Protein AF-A0A1E7EIQ9-F1 (afdb_monomer_lite)

Sequence (344 aa):
MKKLRNATKQIEPFWITLNINNNCNNGTGTFGTSRRGVLWLYPYSSSSSFRRRPSITKDDGDKENDKDKDNIVEGEPIIELQSLLEKEFPICSESLKSNGRQFIPHMTISSNFNSIQEAKEAQRQMITNTNTNTTPPTTSPPLSSISFWCQEIYLLERIGDNGQFMKRITIPLGRRRNKKDDDDQKKSGSDITADVNVHVNDDDIDDDHLDDSSSRIMQYQYHDPLLKFIDMPLIEEDWIYKERMGLKMKRKINNNNNKICRGYNDNDNKGSESKLESESVVTKIIRRRRKKLSRSNTRSKRIRRSERNRKMKSKMSIPPVATKEEIEQKRFERKARRRIKTSM

Foldseek 3Di:
DVLLCQLQQAFAWWKWKAFLQPPPPQRKDWDDAAFWIWIWGATQIDHPCVPVPPPPPPCPDDDDDDPPPDPPVPDRRVLSSVVSSCVSVVVVVCVQVVVVHDDGDIGIPDTPDRGNVRSVVVSVVSNVVLPCPPDPDPPDRPPRMDMDIGFWDFDWDADDPFWDTFGQKIFGGHHDPPPVVVPVVPPPDDPDDDDDDDDDDDDDDPPVPVPPVVPPPRDMDGDVVTHDDPPDDGGDPPVNVVVVVVVVVVVVVVVVVVVVVVPPPPPPDDDDDDDDDDDDPVVVVVVVVVVVVVVVVVVVVVVVVVVVVVVVVVPPPPPPDDDPVRVVVVVVVVVVVVVVVVVD

Structure (mmCIF, N/CA/C/O backbone):
data_AF-A0A1E7EIQ9-F1
#
_entry.id   AF-A0A1E7EIQ9-F1
#
loop_
_atom_site.group_PDB
_atom_site.id
_atom_site.type_symbol
_atom_site.label_atom_id
_atom_site.label_alt_id
_atom_site.label_comp_id
_atom_site.label_asym_id
_atom_site.label_entity_id
_atom_site.label_seq_id
_atom_site.pdbx_PDB_ins_code
_atom_site.Cartn_x
_atom_site.Cartn_y
_atom_site.Cartn_z
_atom_site.occupancy
_atom_site.B_iso_or_equiv
_atom_site.auth_seq_id
_atom_site.auth_comp_id
_atom_site.auth_asym_id
_atom_site.auth_atom_id
_atom_site.pdbx_PDB_model_num
ATOM 1 N N . MET A 1 1 ? -4.661 -9.577 18.352 1.00 86.38 1 MET A N 1
ATOM 2 C CA . MET A 1 1 ? -5.863 -8.716 18.245 1.00 86.38 1 MET A CA 1
ATOM 3 C C . MET A 1 1 ? -5.792 -7.412 19.027 1.00 86.38 1 MET A C 1
ATOM 5 O O . MET A 1 1 ? -5.912 -6.373 18.395 1.00 86.38 1 MET A O 1
ATOM 9 N N . LYS A 1 2 ? -5.545 -7.420 20.348 1.00 91.69 2 LYS A N 1
ATOM 10 C CA . LYS A 1 2 ? -5.485 -6.189 21.172 1.00 91.69 2 LYS A CA 1
ATOM 11 C C . LYS A 1 2 ? -4.596 -5.077 20.582 1.00 91.69 2 LYS A C 1
ATOM 13 O O . LYS A 1 2 ? -5.007 -3.926 20.553 1.00 91.69 2 LYS A O 1
ATOM 18 N N . LYS A 1 3 ? -3.431 -5.451 20.043 1.00 94.44 3 LYS A N 1
ATOM 19 C CA . LYS A 1 3 ? -2.480 -4.551 19.369 1.00 94.44 3 LYS A CA 1
ATOM 20 C C . LYS A 1 3 ? -3.060 -3.835 18.142 1.00 94.44 3 LYS A C 1
ATOM 22 O O . LYS A 1 3 ? -3.066 -2.614 18.091 1.00 94.44 3 LYS A O 1
ATOM 27 N N . LEU A 1 4 ? -3.621 -4.590 17.190 1.00 93.62 4 LEU A N 1
ATOM 28 C CA . LEU A 1 4 ? -4.277 -4.020 16.003 1.00 93.62 4 LEU A CA 1
ATOM 29 C C . LEU A 1 4 ? -5.413 -3.080 16.408 1.00 93.62 4 LEU A C 1
ATOM 31 O O . LEU A 1 4 ? -5.491 -1.966 15.912 1.00 93.62 4 LEU A O 1
ATOM 35 N N . ARG A 1 5 ? -6.225 -3.495 17.387 1.00 91.31 5 ARG A N 1
ATOM 36 C CA . ARG A 1 5 ? -7.295 -2.661 17.939 1.00 91.31 5 ARG A CA 1
ATOM 37 C C . ARG A 1 5 ? -6.790 -1.354 18.530 1.00 91.31 5 ARG A C 1
ATOM 39 O O . ARG A 1 5 ? -7.431 -0.328 18.352 1.00 91.31 5 ARG A O 1
ATOM 46 N N . ASN A 1 6 ? -5.670 -1.380 19.245 1.00 92.62 6 ASN A N 1
ATOM 47 C CA . ASN A 1 6 ? -5.091 -0.168 19.808 1.00 92.62 6 ASN A CA 1
ATOM 48 C C . ASN A 1 6 ? -4.662 0.823 18.729 1.00 92.62 6 ASN A C 1
ATOM 50 O O . ASN A 1 6 ? -4.902 2.010 18.914 1.00 92.62 6 ASN A O 1
ATOM 54 N N . ALA A 1 7 ? -4.083 0.355 17.623 1.00 94.12 7 ALA A N 1
ATOM 55 C CA . ALA A 1 7 ? -3.722 1.222 16.507 1.00 94.12 7 ALA A CA 1
ATOM 56 C C . ALA A 1 7 ? -4.967 1.750 15.773 1.00 94.12 7 ALA A C 1
ATOM 58 O O . ALA A 1 7 ? -5.135 2.958 15.642 1.00 94.12 7 ALA A O 1
ATOM 59 N N . THR A 1 8 ? -5.887 0.875 15.353 1.00 94.44 8 THR A N 1
ATOM 60 C CA . THR A 1 8 ? -7.002 1.285 14.479 1.00 94.44 8 THR A CA 1
ATOM 61 C C . THR A 1 8 ? -8.085 2.095 15.180 1.00 94.44 8 THR A C 1
ATOM 63 O O . THR A 1 8 ? -8.732 2.914 14.536 1.00 94.44 8 THR A O 1
ATOM 66 N N . LYS A 1 9 ? -8.251 1.947 16.503 1.00 92.81 9 LYS A N 1
ATOM 67 C CA . LYS A 1 9 ? -9.213 2.751 17.280 1.00 92.81 9 LYS A CA 1
ATOM 68 C C . LYS A 1 9 ? -8.824 4.229 17.421 1.00 92.81 9 LYS A C 1
ATOM 70 O O . LYS A 1 9 ? -9.544 4.978 18.070 1.00 92.81 9 LYS A O 1
ATOM 75 N N . GLN A 1 10 ? -7.629 4.615 16.978 1.00 91.75 10 GLN A N 1
ATOM 76 C CA . GLN A 1 10 ? -7.129 5.989 17.082 1.00 91.75 10 GLN A CA 1
ATOM 77 C C . GLN A 1 10 ? -7.296 6.762 15.773 1.00 91.75 10 GLN A C 1
ATOM 79 O O . GLN A 1 10 ? -7.283 7.986 15.809 1.00 91.75 10 GLN A O 1
ATOM 84 N N . ILE A 1 11 ? -7.502 6.057 14.659 1.00 93.38 11 ILE A N 1
ATOM 85 C CA . ILE A 1 11 ? -7.603 6.629 13.318 1.00 93.38 11 ILE A CA 1
ATOM 86 C C . ILE A 1 11 ? -9.062 6.609 12.888 1.00 93.38 11 ILE A C 1
ATOM 88 O O . ILE A 1 11 ? -9.687 5.551 12.876 1.00 93.38 11 ILE A O 1
ATOM 92 N N . GLU A 1 12 ? -9.613 7.771 12.548 1.00 92.00 12 GLU A N 1
ATOM 93 C CA . GLU A 1 12 ? -10.924 7.858 11.901 1.00 92.00 12 GLU A CA 1
ATOM 94 C C . GLU A 1 12 ? -10.849 7.325 10.464 1.00 92.00 12 GLU A C 1
ATOM 96 O O . GLU A 1 12 ? -9.792 7.424 9.841 1.00 92.00 12 GLU A O 1
ATOM 101 N N . PRO A 1 13 ? -11.940 6.767 9.907 1.00 93.75 13 PRO A N 1
ATOM 102 C CA . PRO A 1 13 ? -12.041 6.570 8.469 1.00 93.75 13 PRO A CA 1
ATOM 103 C C . PRO A 1 13 ? -11.639 7.834 7.696 1.00 93.75 13 PRO A C 1
ATOM 105 O O . PRO A 1 13 ? -11.904 8.957 8.138 1.00 93.75 13 PRO A O 1
ATOM 108 N N . PHE A 1 14 ? -10.994 7.660 6.546 1.00 94.75 14 PHE A N 1
ATOM 109 C CA . PHE A 1 14 ? -10.410 8.766 5.785 1.00 94.75 14 PHE A CA 1
ATOM 110 C C . PHE A 1 14 ? -10.567 8.573 4.276 1.00 94.75 14 PHE A C 1
ATOM 112 O O . PHE A 1 14 ? -10.746 7.457 3.786 1.00 94.75 14 PHE A O 1
ATOM 119 N N . TRP A 1 15 ? -10.514 9.668 3.521 1.00 94.50 15 TRP A N 1
ATOM 120 C CA . TRP A 1 15 ? -10.534 9.617 2.061 1.00 94.50 15 TRP A CA 1
ATOM 121 C C . TRP A 1 15 ? -9.143 9.302 1.541 1.00 94.50 15 TRP A C 1
ATOM 123 O O . TRP A 1 15 ? -8.163 9.838 2.047 1.00 94.50 15 TRP A O 1
ATOM 133 N N . ILE A 1 16 ? -9.065 8.462 0.515 1.00 95.25 16 ILE A N 1
ATOM 134 C CA . ILE A 1 16 ? -7.860 8.253 -0.281 1.00 95.25 16 ILE A CA 1
ATOM 135 C C . ILE A 1 16 ? -8.123 8.830 -1.663 1.00 95.25 16 ILE A C 1
ATOM 137 O O . ILE A 1 16 ? -9.107 8.464 -2.298 1.00 95.25 16 ILE A O 1
ATOM 141 N N . THR A 1 17 ? -7.230 9.698 -2.127 1.00 93.56 17 THR A N 1
ATOM 142 C CA . THR A 1 17 ? -7.242 10.265 -3.475 1.00 93.56 17 THR A CA 1
ATOM 143 C C . THR A 1 17 ? -5.972 9.870 -4.213 1.00 93.56 17 THR A C 1
ATOM 145 O O . THR A 1 17 ? -4.856 10.026 -3.720 1.00 93.56 17 THR A O 1
ATOM 148 N N . LEU A 1 18 ? -6.150 9.369 -5.425 1.00 93.00 18 LEU A N 1
ATOM 149 C CA . LEU A 1 18 ? -5.103 8.933 -6.328 1.00 93.00 18 LEU A CA 1
ATOM 150 C C . LEU A 1 18 ? -5.072 9.894 -7.501 1.00 93.00 18 LEU A C 1
ATOM 152 O O . LEU A 1 18 ? -5.979 9.890 -8.329 1.00 93.00 18 LEU A O 1
ATOM 156 N N . ASN A 1 19 ? -4.039 10.725 -7.562 1.00 90.19 19 ASN A N 1
ATOM 157 C CA . ASN A 1 19 ? -3.896 11.708 -8.627 1.00 90.19 19 ASN A CA 1
ATOM 158 C C . ASN A 1 19 ? -3.031 11.126 -9.744 1.00 90.19 19 ASN A C 1
ATOM 160 O O . ASN A 1 19 ? -1.819 10.981 -9.579 1.00 90.19 19 ASN A O 1
ATOM 164 N N . ILE A 1 20 ? -3.654 10.813 -10.880 1.00 86.69 20 ILE A N 1
ATOM 165 C CA . ILE A 1 20 ? -2.968 10.237 -12.044 1.00 86.69 20 ILE A CA 1
ATOM 166 C C . ILE A 1 20 ? -2.222 11.342 -12.811 1.00 86.69 20 ILE A C 1
ATOM 168 O O . ILE A 1 20 ? -1.106 11.128 -13.281 1.00 86.69 20 ILE A O 1
ATOM 172 N N . ASN A 1 21 ? -2.788 12.555 -12.838 1.00 77.94 21 ASN A N 1
ATOM 173 C CA . ASN A 1 21 ? -2.326 13.653 -13.701 1.00 77.94 21 ASN A CA 1
ATOM 174 C C . ASN A 1 21 ? -1.422 14.670 -13.004 1.00 77.94 21 ASN A C 1
ATOM 176 O O . ASN A 1 21 ? -1.090 15.701 -13.590 1.00 77.94 21 ASN A O 1
ATOM 180 N N . ASN A 1 22 ? -1.051 14.443 -11.743 1.00 70.06 22 ASN A N 1
ATOM 181 C CA . ASN A 1 22 ? -0.269 15.442 -11.029 1.00 70.06 22 ASN A CA 1
ATOM 182 C C . ASN A 1 22 ? 1.168 15.462 -11.570 1.00 70.06 22 ASN A C 1
ATOM 184 O O . ASN A 1 22 ? 1.986 14.613 -11.224 1.00 70.06 22 ASN A O 1
ATOM 188 N N . ASN A 1 23 ? 1.464 16.471 -12.399 1.00 59.38 23 ASN A N 1
ATOM 189 C CA . ASN A 1 23 ? 2.818 16.865 -12.812 1.00 59.38 23 ASN A CA 1
ATOM 190 C C . ASN A 1 23 ? 3.683 17.310 -11.616 1.00 59.38 23 ASN A C 1
ATOM 192 O O . ASN A 1 23 ? 4.901 17.436 -11.726 1.00 59.38 23 ASN A O 1
ATOM 196 N N . CYS A 1 24 ? 3.056 17.552 -10.466 1.00 48.03 24 CYS A N 1
ATOM 197 C CA . CYS A 1 24 ? 3.713 17.771 -9.190 1.00 48.03 24 CYS A CA 1
ATOM 198 C C . CYS A 1 24 ? 4.311 16.441 -8.705 1.00 48.03 24 CYS A C 1
ATOM 200 O O . CYS A 1 24 ? 3.613 15.429 -8.721 1.00 48.03 24 CYS A O 1
ATOM 202 N N . ASN A 1 25 ? 5.559 16.461 -8.225 1.00 57.59 25 ASN A N 1
ATOM 203 C CA . ASN A 1 25 ? 6.437 15.335 -7.830 1.00 57.59 25 ASN A CA 1
ATOM 204 C C . ASN A 1 25 ? 5.862 14.217 -6.926 1.00 57.59 25 ASN A C 1
ATOM 206 O O . ASN A 1 25 ? 6.602 13.316 -6.533 1.00 57.59 25 ASN A O 1
ATOM 210 N N . ASN A 1 26 ? 4.582 14.255 -6.575 1.00 68.81 26 ASN A N 1
ATOM 211 C CA . ASN A 1 26 ? 3.994 13.450 -5.524 1.00 68.81 26 ASN A CA 1
ATOM 212 C C . ASN A 1 26 ? 2.826 12.563 -6.001 1.00 68.81 26 ASN A C 1
ATOM 214 O O . ASN A 1 26 ? 2.329 11.816 -5.181 1.00 68.81 26 ASN A O 1
ATOM 218 N N . GLY A 1 27 ? 2.365 12.606 -7.263 1.00 82.06 27 GLY A N 1
ATOM 219 C CA . GLY A 1 27 ? 1.195 11.810 -7.700 1.00 82.06 27 GLY A CA 1
ATOM 220 C C . GLY A 1 27 ? 1.518 10.394 -8.192 1.00 82.06 27 GLY A C 1
ATOM 221 O O . GLY A 1 27 ? 0.871 9.416 -7.813 1.00 82.06 27 GLY A O 1
ATOM 222 N N . THR A 1 28 ? 2.555 10.275 -9.019 1.00 91.62 28 THR A N 1
ATOM 223 C CA . THR A 1 28 ? 2.984 9.020 -9.650 1.00 91.62 28 THR A CA 1
ATOM 224 C C . THR A 1 28 ? 4.481 8.842 -9.434 1.00 91.62 28 THR A C 1
ATOM 226 O O . THR A 1 28 ? 5.238 9.815 -9.402 1.00 91.62 28 THR A O 1
ATOM 229 N N . GLY A 1 29 ? 4.945 7.604 -9.309 1.00 93.19 29 GLY A N 1
ATOM 230 C CA . GLY A 1 29 ? 6.360 7.342 -9.101 1.00 93.19 29 GLY A CA 1
ATOM 231 C C . GLY A 1 29 ? 6.815 6.017 -9.675 1.00 93.19 29 GLY A C 1
ATOM 232 O O . GLY A 1 29 ? 6.023 5.143 -10.032 1.00 93.19 29 GLY A O 1
ATOM 233 N N . THR A 1 30 ? 8.136 5.864 -9.751 1.00 95.06 30 THR A N 1
ATOM 234 C CA . THR A 1 30 ? 8.765 4.609 -10.155 1.00 95.06 30 THR A CA 1
ATOM 235 C C . THR A 1 30 ? 9.886 4.221 -9.202 1.00 95.06 30 THR A C 1
ATOM 237 O O . THR A 1 30 ? 10.590 5.070 -8.658 1.00 95.06 30 THR A O 1
ATOM 240 N N . PHE A 1 31 ? 10.071 2.922 -8.981 1.00 94.56 31 PHE A N 1
ATOM 241 C CA . PHE A 1 31 ? 11.267 2.391 -8.323 1.00 94.56 31 PHE A CA 1
ATOM 242 C C . PHE A 1 31 ? 11.682 1.070 -8.960 1.00 94.56 31 PHE A C 1
ATOM 244 O O . PHE A 1 31 ? 10.892 0.400 -9.620 1.00 94.56 31 PHE A O 1
ATOM 251 N N . GLY A 1 32 ? 12.946 0.687 -8.794 1.00 93.62 32 GLY A N 1
ATOM 252 C CA . GLY A 1 32 ? 13.448 -0.541 -9.392 1.00 93.62 32 GLY A CA 1
ATOM 253 C C . GLY A 1 32 ? 14.945 -0.529 -9.653 1.00 93.62 32 GLY A C 1
ATOM 254 O O . GLY A 1 32 ? 15.713 0.196 -9.026 1.00 93.62 32 GLY A O 1
ATOM 255 N N . THR A 1 33 ? 15.361 -1.378 -10.581 1.00 94.00 33 THR A N 1
ATOM 256 C CA . THR A 1 33 ? 16.744 -1.563 -11.021 1.00 94.00 33 THR A CA 1
ATOM 257 C C . THR A 1 33 ? 16.805 -1.571 -12.550 1.00 94.00 33 THR A C 1
ATOM 259 O O . THR A 1 33 ? 15.788 -1.484 -13.233 1.00 94.00 33 THR A O 1
ATOM 262 N N . SER A 1 34 ? 17.990 -1.761 -13.126 1.00 95.06 34 SER A N 1
ATOM 263 C CA . SER A 1 34 ? 18.125 -1.979 -14.573 1.00 95.06 34 SER A CA 1
ATOM 264 C C . SER A 1 34 ? 17.428 -3.245 -15.088 1.00 95.06 34 SER A C 1
ATOM 266 O O . SER A 1 34 ? 17.316 -3.408 -16.295 1.00 95.06 34 SER A O 1
ATOM 268 N N . ARG A 1 35 ? 16.978 -4.140 -14.196 1.00 92.31 35 ARG A N 1
ATOM 269 C CA . ARG A 1 35 ? 16.325 -5.416 -14.536 1.00 92.31 35 ARG A CA 1
ATOM 270 C C . ARG A 1 35 ? 14.880 -5.529 -14.051 1.00 92.31 35 ARG A C 1
ATOM 272 O O . ARG A 1 35 ? 14.319 -6.617 -14.103 1.00 92.31 35 ARG A O 1
ATOM 279 N N . ARG A 1 36 ? 14.340 -4.462 -13.462 1.00 90.38 36 ARG A N 1
ATOM 280 C CA . ARG A 1 36 ? 12.963 -4.421 -12.963 1.00 90.38 36 ARG A CA 1
ATOM 281 C C . ARG A 1 36 ? 12.527 -2.980 -12.793 1.00 90.38 36 ARG A C 1
ATOM 283 O O . ARG A 1 36 ? 13.253 -2.222 -12.155 1.00 90.38 36 ARG A O 1
ATOM 290 N N . GLY A 1 37 ? 11.350 -2.629 -13.273 1.00 94.81 37 GLY A N 1
ATOM 291 C CA . GLY A 1 37 ? 10.682 -1.380 -12.933 1.00 94.81 37 GLY A CA 1
ATOM 292 C C . GLY A 1 37 ? 9.354 -1.647 -12.236 1.00 94.81 37 GLY A C 1
ATOM 293 O O . GLY A 1 37 ? 8.712 -2.667 -12.465 1.00 94.81 37 GLY A O 1
ATOM 294 N N . VAL A 1 38 ? 8.952 -0.731 -11.368 1.00 95.19 38 VAL A N 1
ATOM 295 C CA . VAL A 1 38 ? 7.622 -0.698 -10.761 1.00 95.19 38 VAL A CA 1
ATOM 296 C C . VAL A 1 38 ? 7.066 0.701 -10.957 1.00 95.19 38 VAL A C 1
ATOM 298 O O . VAL A 1 38 ? 7.785 1.669 -10.705 1.00 95.19 38 VAL A O 1
ATOM 301 N N . LEU A 1 39 ? 5.813 0.784 -11.397 1.00 95.19 39 LEU A N 1
ATOM 302 C CA . LEU A 1 39 ? 5.017 2.005 -11.484 1.00 95.19 39 LEU A CA 1
ATOM 303 C C . LEU A 1 39 ? 3.989 2.005 -10.353 1.00 95.19 39 LEU A C 1
ATOM 305 O O . LEU A 1 39 ? 3.305 1.003 -10.125 1.00 95.19 39 LEU A O 1
ATOM 309 N N . TRP A 1 40 ? 3.872 3.124 -9.652 1.00 95.69 40 TRP A N 1
ATOM 310 C CA . TRP A 1 40 ? 2.983 3.261 -8.505 1.00 95.69 40 TRP A CA 1
ATOM 311 C C . TRP A 1 40 ? 2.365 4.665 -8.420 1.00 95.69 40 TRP A C 1
ATOM 313 O O . TRP A 1 40 ? 2.881 5.614 -9.011 1.00 95.69 40 TRP A O 1
ATOM 323 N N . LEU A 1 41 ? 1.259 4.778 -7.682 1.00 94.75 41 LEU A N 1
ATOM 324 C CA . LEU A 1 41 ? 0.559 6.022 -7.342 1.00 94.75 41 LEU A CA 1
ATOM 325 C C . LEU A 1 41 ? 0.706 6.327 -5.859 1.00 94.75 41 LEU A C 1
ATOM 327 O O . LEU A 1 41 ? 0.679 5.407 -5.040 1.00 94.75 41 LEU A O 1
ATOM 331 N N . TYR A 1 42 ? 0.821 7.600 -5.507 1.00 94.88 42 TYR A N 1
ATOM 332 C CA . TYR A 1 42 ? 0.759 8.026 -4.115 1.00 94.88 42 TYR A CA 1
ATOM 333 C C . TYR A 1 42 ? -0.709 8.149 -3.668 1.00 94.88 42 TYR A C 1
ATOM 335 O O . TYR A 1 42 ? -1.472 8.891 -4.293 1.00 94.88 42 TYR A O 1
ATOM 343 N N . PRO A 1 43 ? -1.134 7.432 -2.614 1.00 95.75 43 PRO A N 1
ATOM 344 C CA . PRO A 1 43 ? -2.476 7.544 -2.065 1.00 95.75 43 PRO A CA 1
ATOM 345 C C . PRO A 1 43 ? -2.535 8.700 -1.067 1.00 95.75 43 PRO A C 1
ATOM 347 O O . PRO A 1 43 ? -2.254 8.521 0.115 1.00 95.75 43 PRO A O 1
ATOM 350 N N . TYR A 1 44 ? -2.928 9.883 -1.537 1.00 93.69 44 TYR A N 1
ATOM 351 C CA . TYR A 1 44 ? -3.141 11.029 -0.658 1.00 93.69 44 TYR A CA 1
ATOM 352 C C . TYR A 1 44 ? -4.295 10.733 0.287 1.00 93.69 44 TYR A C 1
ATOM 354 O O . TYR A 1 44 ? -5.429 10.570 -0.164 1.00 93.69 44 TYR A O 1
ATOM 362 N N . SER A 1 45 ? -4.015 10.662 1.585 1.00 94.25 45 SER A N 1
ATOM 363 C CA . SER A 1 45 ? -5.056 10.470 2.589 1.00 94.25 45 SER A CA 1
ATOM 364 C C . SER A 1 45 ? -5.451 11.791 3.234 1.00 94.25 45 SER A C 1
ATOM 366 O O . SER A 1 45 ? -4.570 12.536 3.660 1.00 94.25 45 SER A O 1
ATOM 368 N N . SER A 1 46 ? -6.751 12.045 3.375 1.00 92.88 46 SER A N 1
ATOM 369 C CA . SER A 1 46 ? -7.279 13.209 4.090 1.00 92.88 46 SER A CA 1
ATOM 370 C C . SER A 1 46 ? -8.374 12.821 5.081 1.00 92.88 46 SER A C 1
ATOM 372 O O . SER A 1 46 ? -9.237 11.980 4.804 1.00 92.88 46 SER A O 1
ATOM 374 N N . SER A 1 47 ? -8.338 13.441 6.259 1.00 88.75 47 SER A N 1
ATOM 375 C CA . SER A 1 47 ? -9.347 13.252 7.300 1.00 88.75 47 SER A CA 1
ATOM 376 C C . SER A 1 47 ? -10.712 13.774 6.843 1.00 88.75 47 SER A C 1
ATOM 378 O O . SER A 1 47 ? -10.828 14.832 6.226 1.00 88.75 47 SER A O 1
ATOM 380 N N . SER A 1 48 ? -11.786 13.055 7.179 1.00 70.88 48 SER A N 1
ATOM 381 C CA . SER A 1 48 ? -13.163 13.472 6.856 1.00 70.88 48 SER A CA 1
ATOM 382 C C . SER A 1 48 ? -13.689 14.629 7.702 1.00 70.88 48 SER A C 1
ATOM 384 O O . SER A 1 48 ? -14.812 15.093 7.475 1.00 70.88 48 SER A O 1
ATOM 386 N N . SER A 1 49 ? -12.902 15.128 8.654 1.00 62.50 49 SER A N 1
ATOM 387 C CA . SER A 1 49 ? -13.220 16.335 9.416 1.00 62.50 49 SER A CA 1
ATOM 388 C C . SER A 1 49 ? -13.455 17.560 8.525 1.00 62.50 49 SER A C 1
ATOM 390 O O . SER A 1 49 ? -14.043 18.518 9.007 1.00 62.50 49 SER A O 1
ATOM 392 N N . PHE A 1 50 ? -13.160 17.499 7.220 1.00 50.12 50 PHE A N 1
ATOM 393 C CA . PHE A 1 50 ? -13.549 18.509 6.227 1.00 50.12 50 PHE A CA 1
ATOM 394 C C . PHE A 1 50 ? -15.072 18.739 6.072 1.00 50.12 50 PHE A C 1
ATOM 396 O O . PHE A 1 50 ? -15.486 19.633 5.339 1.00 50.12 50 PHE A O 1
ATOM 403 N N . ARG A 1 51 ? -15.936 17.974 6.762 1.00 48.53 51 ARG A N 1
ATOM 404 C CA . ARG A 1 51 ? -17.365 18.317 6.944 1.00 48.53 51 ARG A CA 1
ATOM 405 C C . ARG A 1 51 ? -17.704 18.950 8.294 1.00 48.53 51 ARG A C 1
ATOM 407 O O . ARG A 1 51 ? -18.880 19.194 8.564 1.00 48.53 51 ARG A O 1
ATOM 414 N N . ARG A 1 52 ? -16.729 19.241 9.157 1.00 44.97 52 ARG A N 1
ATOM 415 C CA . ARG A 1 52 ? -16.972 20.161 10.268 1.00 44.97 52 ARG A CA 1
ATOM 416 C C . ARG A 1 52 ? -17.084 21.542 9.649 1.00 44.97 52 ARG A C 1
ATOM 418 O O . ARG A 1 52 ? -16.093 22.113 9.207 1.00 44.97 52 ARG A O 1
ATOM 425 N N . ARG A 1 53 ? -18.330 22.015 9.549 1.00 42.25 53 ARG A N 1
ATOM 426 C CA . ARG A 1 53 ? -18.682 23.403 9.246 1.00 42.25 53 ARG A CA 1
ATOM 427 C C . ARG A 1 53 ? -17.668 24.268 10.005 1.00 42.25 53 ARG A C 1
ATOM 429 O O . ARG A 1 53 ? -17.590 24.064 11.220 1.00 42.25 53 ARG A O 1
ATOM 436 N N . PRO A 1 54 ? -16.854 25.113 9.337 1.00 46.31 54 PRO A N 1
ATOM 437 C CA . PRO A 1 54 ? -15.946 26.002 10.048 1.00 46.31 54 PRO A CA 1
ATOM 438 C C . PRO A 1 54 ? -16.794 26.672 11.116 1.00 46.31 54 PRO A C 1
ATOM 440 O O . PRO A 1 54 ? -17.851 27.225 10.796 1.00 46.31 54 PRO A O 1
ATOM 443 N N . SER A 1 55 ? -16.437 26.451 12.382 1.00 46.50 55 SER A N 1
ATOM 444 C CA . SER A 1 55 ? -17.152 27.063 13.484 1.00 46.50 55 SER A CA 1
ATOM 445 C C . SER A 1 55 ? -17.078 28.548 13.198 1.00 46.50 55 SER A C 1
ATOM 447 O O . SER A 1 55 ? -15.990 29.118 13.232 1.00 46.50 55 SER A O 1
ATOM 449 N N . ILE A 1 56 ? -18.213 29.134 12.817 1.00 49.31 56 ILE A N 1
ATOM 450 C CA . ILE A 1 56 ? -18.406 30.573 12.835 1.00 49.31 56 ILE A CA 1
ATOM 451 C C . ILE A 1 56 ? -18.216 30.901 14.307 1.00 49.31 56 ILE A C 1
ATOM 453 O O . ILE A 1 56 ? -19.131 30.729 15.112 1.00 49.31 56 ILE A O 1
ATOM 457 N N . THR A 1 57 ? -16.976 31.205 14.680 1.00 47.16 57 THR A N 1
ATOM 458 C CA . THR A 1 57 ? -16.665 31.832 15.947 1.00 47.16 57 THR A CA 1
ATOM 459 C C . THR A 1 57 ? -17.490 33.096 15.904 1.00 47.16 57 THR A C 1
ATOM 461 O O . THR A 1 57 ? -17.254 33.962 15.060 1.00 47.16 57 THR A O 1
ATOM 464 N N . LYS A 1 58 ? -18.557 33.117 16.706 1.00 52.94 58 LYS A N 1
ATOM 465 C CA . LYS A 1 58 ? -19.251 34.358 16.992 1.00 52.94 58 LYS A CA 1
ATOM 466 C C . LYS A 1 58 ? -18.170 35.311 17.465 1.00 52.94 58 LYS A C 1
ATOM 468 O O . LYS A 1 58 ? -17.363 34.966 18.326 1.00 52.94 58 LYS A O 1
ATOM 473 N N . ASP A 1 59 ? -18.102 36.409 16.739 1.00 51.97 59 ASP A N 1
ATOM 474 C CA . ASP A 1 59 ? -17.175 37.512 16.885 1.00 51.97 59 ASP A CA 1
ATOM 475 C C . ASP A 1 59 ? -17.524 38.256 18.181 1.00 51.97 59 ASP A C 1
ATOM 477 O O . ASP A 1 59 ? -18.019 39.378 18.169 1.00 51.97 59 ASP A O 1
ATOM 481 N N . ASP A 1 60 ? -17.376 37.567 19.313 1.00 53.09 60 ASP A N 1
ATOM 482 C CA . ASP A 1 60 ? -17.494 38.159 20.635 1.00 53.09 60 ASP A CA 1
ATOM 483 C C . ASP A 1 60 ? -16.100 38.695 20.949 1.00 53.09 60 ASP A C 1
ATOM 485 O O . ASP A 1 60 ? -15.234 38.001 21.486 1.00 53.09 60 ASP A O 1
ATOM 489 N N . GLY A 1 61 ? -15.862 39.906 20.447 1.00 61.47 61 GLY A N 1
ATOM 490 C CA . GLY A 1 61 ? -14.593 40.600 20.532 1.00 61.47 61 GLY A CA 1
ATOM 491 C C . GLY A 1 61 ? -14.107 40.690 21.969 1.00 61.47 61 GLY A C 1
ATOM 492 O O . GLY A 1 61 ? -14.631 41.469 22.751 1.00 61.47 61 GLY A O 1
ATOM 493 N N . ASP A 1 62 ? -13.089 39.900 22.294 1.00 58.59 62 ASP A N 1
ATOM 494 C CA . ASP A 1 62 ? -12.119 40.230 23.325 1.00 58.59 62 ASP A CA 1
ATOM 495 C C . ASP A 1 62 ? -10.917 39.276 23.276 1.00 58.59 62 ASP A C 1
ATOM 497 O O . ASP A 1 62 ? -11.058 38.053 23.297 1.00 58.59 62 ASP A O 1
ATOM 501 N N . LYS A 1 63 ? -9.729 39.891 23.327 1.00 52.34 63 LYS A N 1
ATOM 502 C CA . LYS A 1 63 ? -8.384 39.337 23.593 1.00 52.34 63 LYS A CA 1
ATOM 503 C C . LYS A 1 63 ? -7.515 38.971 22.388 1.00 52.34 63 LYS A C 1
ATOM 505 O O . LYS A 1 63 ? -7.372 37.829 21.961 1.00 52.34 63 LYS A O 1
ATOM 510 N N . GLU A 1 64 ? -6.790 40.003 21.967 1.00 62.12 64 GLU A N 1
ATOM 511 C CA . GLU A 1 64 ? -5.430 39.921 21.444 1.00 62.12 64 GLU A CA 1
ATOM 512 C C . GLU A 1 64 ? -4.534 39.023 22.332 1.00 62.12 64 GLU A C 1
ATOM 514 O O . GLU A 1 64 ? -4.592 39.113 23.558 1.00 62.12 64 GLU A O 1
ATOM 519 N N . ASN A 1 65 ? -3.659 38.231 21.690 1.00 56.72 65 ASN A N 1
ATOM 520 C CA . ASN A 1 65 ? -2.531 37.441 22.240 1.00 56.72 65 ASN A CA 1
ATOM 521 C C . ASN A 1 65 ? -2.672 35.910 22.328 1.00 56.72 65 ASN A C 1
ATOM 523 O O . ASN A 1 65 ? -2.328 35.322 23.347 1.00 56.72 65 ASN A O 1
ATOM 527 N N . ASP A 1 66 ? -3.022 35.241 21.226 1.00 55.91 66 ASP A N 1
ATOM 528 C CA . ASP A 1 66 ? -2.759 33.796 21.074 1.00 55.91 66 ASP A CA 1
ATOM 529 C C . ASP A 1 66 ? -2.216 33.492 19.655 1.00 55.91 66 ASP A C 1
ATOM 531 O O . ASP A 1 66 ? -2.840 32.822 18.839 1.00 55.91 66 ASP A O 1
ATOM 535 N N . LYS A 1 67 ? -1.046 34.063 19.313 1.00 58.78 67 LYS A N 1
ATOM 536 C CA . LYS A 1 67 ? -0.379 33.883 17.999 1.00 58.78 67 LYS A CA 1
ATOM 537 C C . LYS A 1 67 ? 0.439 32.588 17.869 1.00 58.78 67 LYS A C 1
ATOM 539 O O . LYS A 1 67 ? 0.946 32.318 16.785 1.00 58.78 67 LYS A O 1
ATOM 544 N N . ASP A 1 68 ? 0.524 31.783 18.928 1.00 59.69 68 ASP A N 1
ATOM 545 C CA . ASP A 1 68 ? 1.359 30.572 18.964 1.00 59.69 68 ASP A CA 1
ATOM 546 C C . ASP A 1 68 ? 0.565 29.257 18.934 1.00 59.69 68 ASP A C 1
ATOM 548 O O . ASP A 1 68 ? 1.163 28.180 18.944 1.00 59.69 68 ASP A O 1
ATOM 552 N N . LYS A 1 69 ? -0.771 29.304 18.835 1.00 54.59 69 LYS A N 1
ATOM 553 C CA . LYS A 1 69 ? -1.573 28.093 18.631 1.00 54.59 69 LYS A CA 1
ATOM 554 C C . LYS A 1 69 ? -1.534 27.661 17.169 1.00 54.59 69 LYS A C 1
ATOM 556 O O . LYS A 1 69 ? -2.383 27.999 16.353 1.00 54.59 69 LYS A O 1
ATOM 561 N N . ASP A 1 70 ? -0.532 26.832 16.907 1.00 50.81 70 ASP A N 1
ATOM 562 C CA . ASP A 1 70 ? -0.739 25.566 16.221 1.00 50.81 70 ASP A CA 1
ATOM 563 C C . ASP A 1 70 ? -1.072 25.647 14.725 1.00 50.81 70 ASP A C 1
ATOM 565 O O . ASP A 1 70 ? -2.139 25.248 14.263 1.00 50.81 70 ASP A O 1
ATOM 569 N N . ASN A 1 71 ? -0.035 25.931 13.928 1.00 49.38 71 ASN A N 1
ATOM 570 C CA . ASN A 1 71 ? 0.168 25.224 12.656 1.00 49.38 71 ASN A CA 1
ATOM 571 C C . ASN A 1 71 ? 0.419 23.724 12.937 1.00 49.38 71 ASN A C 1
ATOM 573 O O . ASN A 1 71 ? 1.477 23.180 12.604 1.00 49.38 71 ASN A O 1
ATOM 577 N N . ILE A 1 72 ? -0.528 23.034 13.583 1.00 57.72 72 ILE A N 1
ATOM 578 C CA . ILE A 1 72 ? -0.570 21.576 13.565 1.00 57.72 72 ILE A CA 1
ATOM 579 C C . ILE A 1 72 ? -0.871 21.235 12.113 1.00 57.72 72 ILE A C 1
ATOM 581 O O . ILE A 1 72 ? -2.013 21.271 11.665 1.00 57.72 72 ILE A O 1
ATOM 585 N N . VAL A 1 73 ? 0.192 20.979 11.352 1.00 57.03 73 VAL A N 1
ATOM 586 C CA . VAL A 1 73 ? 0.093 20.359 10.039 1.00 57.03 73 VAL A CA 1
ATOM 587 C C . VAL A 1 73 ? -0.625 19.040 10.286 1.00 57.03 73 VAL A C 1
ATOM 589 O O . VAL A 1 73 ? -0.022 18.106 10.818 1.00 57.03 73 VAL A O 1
ATOM 592 N N . GLU A 1 74 ? -1.928 18.999 9.996 1.00 73.25 74 GLU A N 1
ATOM 593 C CA . GLU A 1 74 ? -2.714 17.775 10.078 1.00 73.25 74 GLU A CA 1
ATOM 594 C C . GLU A 1 74 ? -1.987 16.721 9.239 1.00 73.25 74 GLU A C 1
ATOM 596 O O . GLU A 1 74 ? -1.843 16.848 8.021 1.00 73.25 74 GLU A O 1
ATOM 601 N N . GLY A 1 75 ? -1.427 15.721 9.920 1.00 87.50 75 GLY A N 1
ATOM 602 C CA . GLY A 1 75 ? -0.693 14.652 9.267 1.00 87.50 75 GLY A CA 1
ATOM 603 C C . GLY A 1 75 ? -1.625 13.825 8.388 1.00 87.50 75 GLY A C 1
ATOM 604 O O . GLY A 1 75 ? -2.807 13.664 8.684 1.00 87.50 75 GLY A O 1
ATOM 605 N N . GLU A 1 76 ? -1.087 13.259 7.312 1.00 92.81 76 GLU A N 1
ATOM 606 C CA . GLU A 1 76 ? -1.825 12.315 6.474 1.00 92.81 76 GLU A CA 1
ATOM 607 C C . GLU A 1 76 ? -2.257 11.084 7.306 1.00 92.81 76 GLU A C 1
ATOM 609 O O . GLU A 1 76 ? -1.383 10.386 7.839 1.00 92.81 76 GLU A O 1
ATOM 614 N N . PRO A 1 77 ? -3.565 10.753 7.396 1.00 95.19 77 PRO A N 1
ATOM 615 C CA . PRO A 1 77 ? -4.054 9.636 8.211 1.00 95.19 77 PRO A CA 1
ATOM 616 C C . PRO A 1 77 ? -3.383 8.291 7.926 1.00 95.19 77 PRO A C 1
ATOM 618 O O . PRO A 1 77 ? -3.197 7.482 8.834 1.00 95.19 77 PRO A O 1
ATOM 621 N N . ILE A 1 78 ? -2.973 8.038 6.678 1.00 95.69 78 ILE A N 1
ATOM 622 C CA . ILE A 1 78 ? -2.266 6.804 6.317 1.00 95.69 78 ILE A CA 1
ATOM 623 C C . ILE A 1 78 ? -0.866 6.727 6.945 1.00 95.69 78 ILE A C 1
ATOM 625 O O . ILE A 1 78 ? -0.413 5.646 7.327 1.00 95.69 78 ILE A O 1
ATOM 629 N N . ILE A 1 79 ? -0.188 7.869 7.087 1.00 94.94 79 ILE A N 1
ATOM 630 C CA . ILE A 1 79 ? 1.124 7.979 7.733 1.00 94.94 79 ILE A CA 1
ATOM 631 C C . ILE A 1 79 ? 0.969 7.818 9.246 1.00 94.94 79 ILE A C 1
ATOM 633 O O . ILE A 1 79 ? 1.751 7.102 9.878 1.00 94.94 79 ILE A O 1
ATOM 637 N N . GLU A 1 80 ? -0.065 8.431 9.824 1.00 94.94 80 GLU A N 1
ATOM 638 C CA . GLU A 1 80 ? -0.387 8.281 11.243 1.00 94.94 80 GLU A CA 1
ATOM 639 C C . GLU A 1 80 ? -0.714 6.820 11.586 1.00 94.94 80 GLU A C 1
ATOM 641 O O . GLU A 1 80 ? -0.131 6.249 12.513 1.00 94.94 80 GLU A O 1
ATOM 646 N N . LEU A 1 81 ? -1.564 6.170 10.783 1.00 95.44 81 LEU A N 1
ATOM 647 C CA . LEU A 1 81 ? -1.904 4.757 10.941 1.00 95.44 81 LEU A CA 1
ATOM 648 C C . LEU A 1 81 ? -0.656 3.865 10.896 1.00 95.44 81 LEU A C 1
ATOM 650 O O . LEU A 1 81 ? -0.508 2.983 11.745 1.00 95.44 81 LEU A O 1
ATOM 654 N N . GLN A 1 82 ? 0.262 4.105 9.954 1.00 95.06 82 GLN A N 1
ATOM 655 C CA . GLN A 1 82 ? 1.529 3.373 9.884 1.00 95.06 82 GLN A CA 1
ATOM 656 C C . GLN A 1 82 ? 2.360 3.555 11.162 1.00 95.06 82 GLN A C 1
ATOM 658 O O . GLN A 1 82 ? 2.860 2.572 11.709 1.00 95.06 82 GLN A O 1
ATOM 663 N N . SER A 1 83 ? 2.486 4.785 11.666 1.00 93.44 83 SER A N 1
ATOM 664 C CA . SER A 1 83 ? 3.228 5.083 12.900 1.00 93.44 83 SER A CA 1
ATOM 665 C C . SER A 1 83 ? 2.650 4.336 14.111 1.00 93.44 83 SER A C 1
ATOM 667 O O . SER A 1 83 ? 3.380 3.713 14.889 1.00 93.44 83 SER A O 1
ATOM 669 N N . LEU A 1 84 ? 1.320 4.312 14.237 1.00 94.94 84 LEU A N 1
ATOM 670 C CA . LEU A 1 84 ? 0.626 3.579 15.297 1.00 94.94 84 LEU A CA 1
ATOM 671 C C . LEU A 1 84 ? 0.816 2.062 15.183 1.00 94.94 84 LEU A C 1
ATOM 673 O O . LEU A 1 84 ? 1.010 1.384 16.195 1.00 94.94 84 LEU A O 1
ATOM 677 N N . LEU A 1 85 ? 0.795 1.522 13.963 1.00 94.38 85 LEU A N 1
ATOM 678 C CA . LEU A 1 85 ? 1.080 0.109 13.724 1.00 94.38 85 LEU A CA 1
ATOM 679 C C . LEU A 1 85 ? 2.533 -0.234 14.074 1.00 94.38 85 LEU A C 1
ATOM 681 O O . LEU A 1 85 ? 2.766 -1.232 14.749 1.00 94.38 85 LEU A O 1
ATOM 685 N N . GLU A 1 86 ? 3.510 0.594 13.705 1.00 92.94 86 GLU A N 1
ATOM 686 C CA . GLU A 1 86 ? 4.917 0.381 14.073 1.00 92.94 86 GLU A CA 1
ATOM 687 C C . GLU A 1 86 ? 5.145 0.428 15.586 1.00 92.94 86 GLU A C 1
ATOM 689 O O . GLU A 1 86 ? 5.940 -0.354 16.113 1.00 92.94 86 GLU A O 1
ATOM 694 N N . LYS A 1 87 ? 4.421 1.297 16.300 1.00 93.50 87 LYS A N 1
ATOM 695 C CA . LYS A 1 87 ? 4.454 1.364 17.766 1.00 93.50 87 LYS A CA 1
ATOM 696 C C . LYS A 1 87 ? 3.982 0.056 18.407 1.00 93.50 87 LYS A C 1
ATOM 698 O O . LYS A 1 87 ? 4.596 -0.426 19.356 1.00 93.50 87 LYS A O 1
ATOM 703 N N . GLU A 1 88 ? 2.910 -0.537 17.886 1.00 95.25 88 GLU A N 1
ATOM 704 C CA . GLU A 1 88 ? 2.351 -1.800 18.391 1.00 95.25 88 GLU A CA 1
ATOM 705 C C . GLU A 1 88 ? 3.139 -3.041 17.906 1.00 95.25 88 GLU A C 1
ATOM 707 O O . GLU A 1 88 ? 3.196 -4.076 18.594 1.00 95.25 88 GLU A O 1
ATOM 712 N N . PHE A 1 89 ? 3.802 -2.926 16.748 1.00 92.06 89 PHE A N 1
ATOM 713 C CA . PHE A 1 89 ? 4.597 -3.963 16.084 1.00 92.06 89 PHE A CA 1
ATOM 714 C C . PHE A 1 89 ? 6.025 -3.479 15.740 1.00 92.06 89 PHE A C 1
ATOM 716 O O . PHE A 1 89 ? 6.358 -3.309 14.564 1.00 92.06 89 PHE A O 1
ATOM 723 N N . PRO A 1 90 ? 6.925 -3.340 16.737 1.00 85.94 90 PRO A N 1
ATOM 724 C CA . PRO A 1 90 ? 8.262 -2.765 16.531 1.00 85.94 90 PRO A CA 1
ATOM 725 C C . PRO A 1 90 ? 9.129 -3.475 15.482 1.00 85.94 90 PRO A C 1
ATOM 727 O O . PRO A 1 90 ? 9.954 -2.825 14.836 1.00 85.94 90 PRO A O 1
ATOM 730 N N . ILE A 1 91 ? 8.901 -4.776 15.260 1.00 79.62 91 ILE A N 1
ATOM 731 C CA . ILE A 1 91 ? 9.585 -5.604 14.248 1.00 79.62 91 ILE A CA 1
ATOM 732 C C . ILE A 1 91 ? 9.452 -4.992 12.841 1.00 79.62 91 ILE A C 1
ATOM 734 O O . ILE A 1 91 ? 10.365 -5.096 12.023 1.00 79.62 91 ILE A O 1
ATOM 738 N N . CYS A 1 92 ? 8.347 -4.297 12.555 1.00 73.19 92 CYS A N 1
ATOM 739 C CA . CYS A 1 92 ? 8.141 -3.626 11.273 1.00 73.19 92 CYS A CA 1
ATOM 740 C C . CYS A 1 92 ? 9.134 -2.465 11.062 1.00 73.19 92 CYS A C 1
ATOM 742 O O . CYS A 1 92 ? 9.635 -2.276 9.950 1.00 73.19 92 CYS A O 1
ATOM 744 N N . SER A 1 93 ? 9.497 -1.750 12.133 1.00 72.12 93 SER A N 1
ATOM 745 C CA . SER A 1 93 ? 10.348 -0.553 12.070 1.00 72.12 93 SER A CA 1
ATOM 746 C C . SER A 1 93 ? 11.834 -0.859 11.831 1.00 72.12 93 SER A C 1
ATOM 748 O O . SER A 1 93 ? 12.548 -0.053 11.230 1.00 72.12 93 SER A O 1
ATOM 750 N N . GLU A 1 94 ? 12.318 -2.037 12.239 1.00 64.88 94 GLU A N 1
ATOM 751 C CA . GLU A 1 94 ? 13.729 -2.431 12.081 1.00 64.88 94 GLU A CA 1
ATOM 752 C C . GLU A 1 94 ? 14.146 -2.517 10.603 1.00 64.88 94 GLU A C 1
ATOM 754 O O . GLU A 1 94 ? 15.260 -2.139 10.218 1.00 64.88 94 GLU A O 1
ATOM 759 N N . SER A 1 95 ? 13.220 -2.953 9.746 1.00 65.50 95 SER A N 1
ATOM 760 C CA . SER A 1 95 ? 13.447 -3.087 8.304 1.00 65.50 95 SER A CA 1
ATOM 761 C C . SER A 1 95 ? 13.638 -1.736 7.592 1.00 65.50 95 SER A C 1
ATOM 763 O O . SER A 1 95 ? 14.444 -1.628 6.662 1.00 65.50 95 SER A O 1
ATOM 765 N N . LEU A 1 96 ? 12.946 -0.694 8.062 1.00 69.94 96 LEU A N 1
ATOM 766 C CA . LEU A 1 96 ? 13.006 0.663 7.513 1.00 69.94 96 LEU A CA 1
ATOM 767 C C . LEU A 1 96 ? 14.210 1.433 8.069 1.00 69.94 96 LEU A C 1
ATOM 769 O O . LEU A 1 96 ? 15.017 1.972 7.302 1.00 69.94 96 LEU A O 1
ATOM 773 N N . LYS A 1 97 ? 14.390 1.407 9.398 1.00 71.81 97 LYS A N 1
ATOM 774 C CA . LYS A 1 97 ? 15.455 2.134 10.110 1.00 71.81 97 LYS A CA 1
ATOM 775 C C . LYS A 1 97 ? 16.855 1.676 9.718 1.00 71.81 97 LYS A C 1
ATOM 777 O O . LYS A 1 97 ? 17.738 2.513 9.550 1.00 71.81 97 LYS A O 1
ATOM 782 N N . SER A 1 98 ? 17.057 0.374 9.502 1.00 69.81 98 SER A N 1
ATOM 783 C CA . SER A 1 98 ? 18.363 -0.178 9.097 1.00 69.81 98 SER A CA 1
ATOM 784 C C . SER A 1 98 ? 18.905 0.411 7.789 1.00 69.81 98 SER A C 1
ATOM 786 O O . SER A 1 98 ? 20.115 0.413 7.574 1.00 69.81 98 SER A O 1
ATOM 788 N N . ASN A 1 99 ? 18.029 0.955 6.940 1.00 73.88 99 ASN A N 1
ATOM 789 C CA . ASN A 1 99 ? 18.395 1.550 5.657 1.00 73.88 99 ASN A CA 1
ATOM 790 C C . ASN A 1 99 ? 18.219 3.077 5.617 1.00 73.88 99 ASN A C 1
ATOM 792 O O . ASN A 1 99 ? 18.393 3.660 4.548 1.00 73.88 99 ASN A O 1
ATOM 796 N N . GLY A 1 100 ? 17.839 3.713 6.735 1.00 82.88 100 GLY A N 1
ATOM 797 C CA . GLY A 1 100 ? 17.498 5.140 6.781 1.00 82.88 100 GLY A CA 1
ATOM 798 C C . GLY A 1 100 ? 16.339 5.516 5.853 1.00 82.88 100 GLY A C 1
ATOM 799 O O . GLY A 1 100 ? 16.289 6.639 5.361 1.00 82.88 100 GLY A O 1
ATOM 800 N N . ARG A 1 101 ? 15.451 4.562 5.540 1.00 83.31 101 ARG A N 1
ATOM 801 C CA . ARG A 1 101 ? 14.340 4.782 4.609 1.00 83.31 101 ARG A CA 1
ATOM 802 C C . ARG A 1 101 ? 13.111 5.250 5.368 1.00 83.31 101 ARG A C 1
ATOM 804 O O . ARG A 1 101 ? 12.745 4.655 6.377 1.00 83.31 101 ARG A O 1
ATOM 811 N N . GLN A 1 102 ? 12.467 6.278 4.836 1.00 87.75 102 GLN A N 1
ATOM 812 C CA . GLN A 1 102 ? 11.150 6.712 5.275 1.00 87.75 102 GLN A CA 1
ATOM 813 C C . GLN A 1 102 ? 10.075 5.820 4.642 1.00 87.75 102 GLN A C 1
ATOM 815 O O . GLN A 1 102 ? 10.239 5.341 3.515 1.00 87.75 102 GLN A O 1
ATOM 820 N N . PHE A 1 103 ? 8.985 5.586 5.372 1.00 90.56 103 PHE A N 1
ATOM 821 C CA . PHE A 1 103 ? 7.786 4.983 4.805 1.00 90.56 103 PHE A CA 1
ATOM 822 C C . PHE A 1 103 ? 7.182 5.932 3.766 1.00 90.56 103 PHE A C 1
ATOM 824 O O . PHE A 1 103 ? 6.921 7.094 4.065 1.00 90.56 103 PHE A O 1
ATOM 831 N N . ILE A 1 104 ? 6.980 5.430 2.550 1.00 91.62 104 ILE A N 1
ATOM 832 C CA . ILE A 1 104 ? 6.315 6.156 1.468 1.00 91.62 104 ILE A CA 1
ATOM 833 C C . ILE A 1 104 ? 5.099 5.318 1.077 1.00 91.62 104 ILE A C 1
ATOM 835 O O . ILE A 1 104 ? 5.284 4.229 0.507 1.00 91.62 104 ILE A O 1
ATOM 839 N N . PRO A 1 105 ? 3.875 5.762 1.406 1.00 94.25 105 PRO A N 1
ATOM 840 C CA . PRO A 1 105 ? 2.683 5.052 0.998 1.00 94.25 105 PRO A CA 1
ATOM 841 C C . PRO A 1 105 ? 2.611 5.074 -0.529 1.00 94.25 105 PRO A C 1
ATOM 843 O O . PRO A 1 105 ? 2.861 6.086 -1.180 1.00 94.25 105 PRO A O 1
ATOM 846 N N . HIS A 1 106 ? 2.325 3.919 -1.112 1.00 95.06 106 HIS A N 1
ATOM 847 C CA . HIS A 1 106 ? 2.208 3.779 -2.551 1.00 95.06 106 H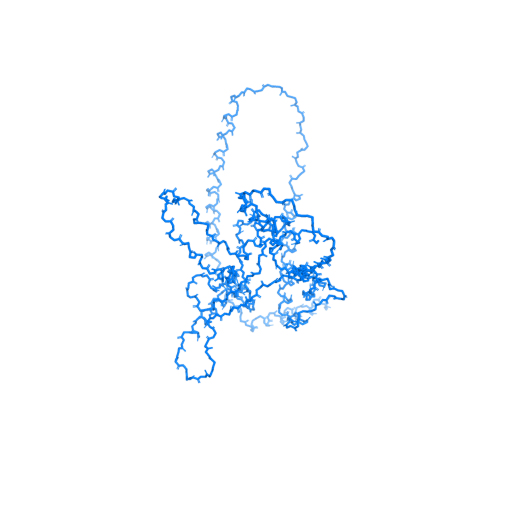IS A CA 1
ATOM 848 C C . HIS A 1 106 ? 1.237 2.657 -2.884 1.00 95.06 106 HIS A C 1
ATOM 850 O O . HIS A 1 106 ? 1.207 1.622 -2.217 1.00 95.06 106 HIS A O 1
ATOM 856 N N . MET A 1 107 ? 0.484 2.843 -3.958 1.00 95.38 107 MET A N 1
ATOM 857 C CA . MET A 1 107 ? -0.293 1.795 -4.590 1.00 95.38 107 MET A CA 1
ATOM 858 C C . MET A 1 107 ? 0.385 1.400 -5.895 1.00 95.38 107 MET A C 1
ATOM 860 O O . MET A 1 107 ? 0.530 2.210 -6.808 1.00 95.38 107 MET A O 1
ATOM 864 N N . THR A 1 108 ? 0.832 0.152 -5.979 1.00 94.56 108 THR A N 1
ATOM 865 C CA . THR A 1 108 ? 1.468 -0.364 -7.195 1.00 94.56 108 THR A CA 1
ATOM 866 C C . THR A 1 108 ? 0.419 -0.529 -8.290 1.00 94.56 108 THR A C 1
ATOM 868 O O . THR A 1 108 ? -0.556 -1.241 -8.084 1.00 94.56 108 THR A O 1
ATOM 871 N N . ILE A 1 109 ? 0.641 0.100 -9.447 1.00 92.19 109 ILE A N 1
ATOM 872 C CA . ILE A 1 109 ? -0.208 -0.066 -10.637 1.00 92.19 109 ILE A CA 1
ATOM 873 C C . ILE A 1 109 ? 0.267 -1.280 -11.431 1.00 92.19 109 ILE A C 1
ATOM 875 O O . ILE A 1 109 ? -0.513 -2.146 -11.806 1.00 92.19 109 ILE A O 1
ATOM 879 N N . SER A 1 110 ? 1.574 -1.338 -11.692 1.00 91.06 110 SER A N 1
ATOM 880 C CA . SER A 1 110 ? 2.196 -2.413 -12.455 1.00 91.06 110 SER A CA 1
ATOM 881 C C . SER A 1 110 ? 3.620 -2.637 -11.976 1.00 91.06 110 SER A C 1
ATOM 883 O O . SER A 1 110 ? 4.362 -1.698 -11.672 1.00 91.06 110 SER A O 1
ATOM 885 N N . SER A 1 111 ? 4.010 -3.906 -11.915 1.00 88.81 111 SER A N 1
ATOM 886 C CA . SER A 1 111 ? 5.375 -4.316 -11.583 1.00 88.81 111 SER A CA 1
ATOM 887 C C . SER A 1 111 ? 6.041 -5.106 -12.709 1.00 88.81 111 SER A C 1
ATOM 889 O O . SER A 1 111 ? 7.122 -5.657 -12.515 1.00 88.81 111 SER A O 1
ATOM 891 N N . ASN A 1 112 ? 5.415 -5.115 -13.888 1.00 86.38 112 ASN A N 1
ATOM 892 C CA . ASN A 1 112 ? 5.722 -6.018 -14.998 1.00 86.38 112 ASN A CA 1
ATOM 893 C C . ASN A 1 112 ? 6.804 -5.448 -15.926 1.00 86.38 112 ASN A C 1
ATOM 895 O O . ASN A 1 112 ? 7.035 -5.979 -17.007 1.00 86.38 112 ASN A O 1
ATOM 899 N N . PHE A 1 113 ? 7.458 -4.356 -15.531 1.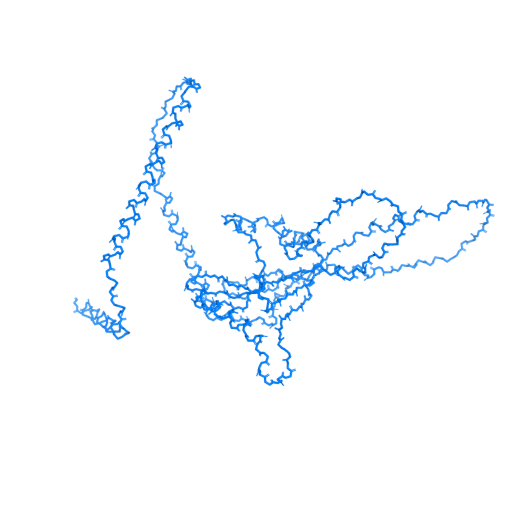00 93.81 113 PHE A N 1
ATOM 900 C CA . PHE A 1 113 ? 8.456 -3.698 -16.362 1.00 93.81 113 PHE A CA 1
ATOM 901 C C . PHE A 1 113 ? 9.810 -4.388 -16.215 1.00 93.81 113 PHE A C 1
ATOM 903 O O . PHE A 1 113 ? 10.316 -4.590 -15.105 1.00 93.81 113 PHE A O 1
ATOM 910 N N . ASN A 1 114 ? 10.460 -4.667 -17.341 1.00 94.00 114 ASN A N 1
ATOM 911 C CA . ASN A 1 114 ? 11.770 -5.313 -17.388 1.00 94.00 114 ASN A CA 1
ATOM 912 C C . ASN A 1 114 ? 12.894 -4.386 -16.914 1.00 94.00 114 ASN A C 1
ATOM 914 O O . ASN A 1 114 ? 14.007 -4.835 -16.639 1.00 94.00 114 ASN A O 1
ATOM 918 N N . SER A 1 115 ? 12.638 -3.082 -16.812 1.00 96.31 115 SER A N 1
ATOM 919 C CA . SER A 1 115 ? 13.604 -2.112 -16.309 1.00 96.31 115 SER A CA 1
ATOM 920 C C . SER A 1 115 ? 12.929 -0.892 -15.689 1.00 96.31 115 SER A C 1
ATOM 922 O O . SER A 1 115 ? 11.787 -0.557 -15.992 1.00 96.31 115 SER A O 1
ATOM 924 N N . ILE A 1 116 ? 13.670 -0.177 -14.840 1.00 96.88 116 ILE A N 1
ATOM 925 C CA . ILE A 1 116 ? 13.240 1.128 -14.327 1.00 96.88 116 ILE A CA 1
ATOM 926 C C . ILE A 1 116 ? 13.009 2.157 -15.444 1.00 96.88 116 ILE A C 1
ATOM 928 O O . ILE A 1 116 ? 12.199 3.061 -15.280 1.00 96.88 116 ILE A O 1
ATOM 932 N N . GLN A 1 117 ? 13.708 2.032 -16.574 1.00 97.62 117 GLN A N 1
ATOM 933 C CA . GLN A 1 117 ? 13.547 2.948 -17.700 1.00 97.62 117 GLN A CA 1
ATOM 934 C C . GLN A 1 117 ? 12.189 2.750 -18.380 1.00 97.62 117 GLN A C 1
ATOM 936 O O . GLN A 1 117 ? 11.488 3.725 -18.627 1.00 97.62 117 GLN A O 1
ATOM 941 N N . GLU A 1 118 ? 11.788 1.497 -18.576 1.00 97.12 118 GLU A N 1
ATOM 942 C CA . GLU A 1 118 ? 10.484 1.131 -19.135 1.00 97.12 118 GLU A CA 1
ATOM 943 C C . GLU A 1 118 ? 9.333 1.596 -18.226 1.00 97.12 118 GLU A C 1
ATOM 945 O O . GLU A 1 118 ? 8.373 2.198 -18.695 1.00 97.12 118 GLU A O 1
ATOM 950 N N . ALA A 1 119 ? 9.470 1.444 -16.901 1.00 96.31 119 ALA A N 1
ATOM 951 C CA . ALA A 1 119 ? 8.488 1.984 -15.955 1.00 96.31 119 ALA A CA 1
ATOM 952 C C . ALA A 1 119 ? 8.380 3.519 -16.029 1.00 96.31 119 ALA A C 1
ATOM 954 O O . ALA A 1 119 ? 7.284 4.065 -15.924 1.00 96.31 119 ALA A O 1
ATOM 955 N N . LYS A 1 120 ? 9.501 4.230 -16.228 1.00 95.56 120 LYS A N 1
ATOM 956 C CA . LYS A 1 120 ? 9.507 5.692 -16.426 1.00 95.56 120 LYS A CA 1
ATOM 957 C C . LYS A 1 120 ? 8.880 6.101 -17.756 1.00 95.56 120 LYS A C 1
ATOM 959 O O . LYS A 1 120 ? 8.268 7.160 -17.838 1.00 95.56 120 LY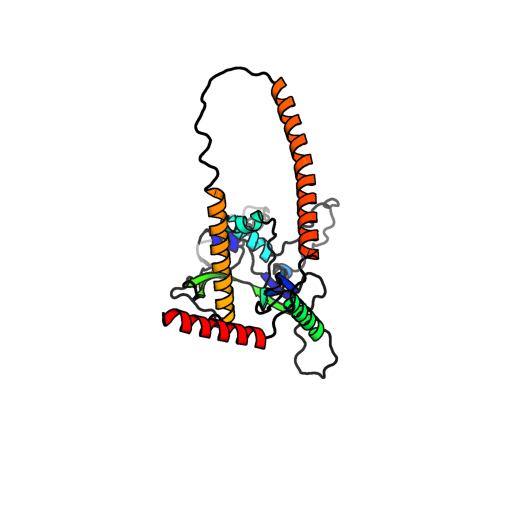S A O 1
ATOM 964 N N . GLU A 1 121 ? 9.048 5.301 -18.802 1.00 95.69 121 GLU A N 1
ATOM 965 C CA . GLU A 1 121 ? 8.394 5.519 -20.095 1.00 95.69 121 GLU A CA 1
ATOM 966 C C . GLU A 1 121 ? 6.884 5.344 -19.978 1.00 95.69 121 GLU A C 1
ATOM 968 O O . GLU A 1 121 ? 6.148 6.243 -20.379 1.00 95.69 121 GLU A O 1
ATOM 973 N N . ALA A 1 122 ? 6.433 4.275 -19.320 1.00 93.75 122 ALA A N 1
ATOM 974 C CA . ALA A 1 122 ? 5.023 4.068 -19.009 1.00 93.75 122 ALA A CA 1
ATOM 975 C C . ALA A 1 122 ? 4.450 5.198 -18.138 1.00 93.75 122 ALA A C 1
ATOM 977 O O . ALA A 1 122 ? 3.364 5.697 -18.416 1.00 93.75 122 ALA A O 1
ATOM 978 N N . GLN A 1 123 ? 5.206 5.671 -17.138 1.00 93.00 123 GLN A N 1
ATOM 979 C CA . GLN A 1 123 ? 4.833 6.843 -16.341 1.00 93.00 123 GLN A CA 1
ATOM 980 C C . GLN A 1 123 ? 4.615 8.083 -17.227 1.00 93.00 123 GLN A C 1
ATOM 982 O O . GLN A 1 123 ? 3.599 8.760 -17.096 1.00 93.00 123 GLN A O 1
ATOM 987 N N . ARG A 1 124 ? 5.540 8.371 -18.157 1.00 91.69 124 ARG A N 1
ATOM 988 C CA . ARG A 1 124 ? 5.417 9.504 -19.094 1.00 91.69 124 ARG A CA 1
ATOM 989 C C . ARG A 1 124 ? 4.214 9.364 -20.023 1.00 91.69 124 ARG A C 1
ATOM 991 O O . ARG A 1 124 ? 3.523 10.352 -20.255 1.00 91.69 124 ARG A O 1
ATOM 998 N N . GLN A 1 125 ? 3.953 8.166 -20.542 1.00 90.44 125 GLN A N 1
ATOM 999 C CA . GLN A 1 125 ? 2.787 7.903 -21.392 1.00 90.44 125 GLN A CA 1
ATOM 1000 C C . GLN A 1 125 ? 1.478 8.109 -20.628 1.00 90.44 125 GLN A C 1
ATOM 1002 O O . GLN A 1 125 ? 0.582 8.777 -21.134 1.00 90.44 125 GLN A O 1
ATOM 1007 N N . MET A 1 126 ? 1.404 7.617 -19.387 1.00 87.88 126 MET A N 1
ATOM 1008 C CA . MET A 1 126 ? 0.237 7.788 -18.521 1.00 87.88 126 MET A CA 1
ATOM 1009 C C . MET A 1 126 ? -0.089 9.270 -18.291 1.00 87.88 126 MET A C 1
ATOM 1011 O O . MET A 1 126 ? -1.244 9.651 -18.414 1.00 87.88 126 MET A O 1
ATOM 1015 N N . ILE A 1 127 ? 0.928 10.109 -18.051 1.00 86.12 127 ILE A N 1
ATOM 1016 C CA . ILE A 1 127 ? 0.769 11.564 -17.864 1.00 86.12 127 ILE A CA 1
ATOM 1017 C C . ILE A 1 127 ? 0.426 12.287 -19.183 1.00 86.12 127 ILE A C 1
ATOM 1019 O O . ILE A 1 127 ? -0.296 13.283 -19.187 1.00 86.12 127 ILE A O 1
ATOM 1023 N N . THR A 1 128 ? 0.958 11.821 -20.317 1.00 85.75 128 THR A N 1
ATOM 1024 C CA . THR A 1 128 ? 0.763 12.486 -21.619 1.00 85.75 128 THR A CA 1
ATOM 1025 C C . THR A 1 128 ? -0.636 12.231 -22.173 1.00 85.75 128 THR A C 1
ATOM 1027 O O . THR A 1 128 ? -1.296 13.177 -22.600 1.00 85.75 128 THR A O 1
ATOM 1030 N N . ASN A 1 129 ? -1.115 10.983 -22.112 1.00 78.44 129 ASN A N 1
ATOM 1031 C CA . ASN A 1 129 ? -2.430 10.588 -22.630 1.00 78.44 129 ASN A CA 1
ATOM 1032 C C . ASN A 1 129 ? -3.579 11.352 -21.964 1.00 78.44 129 ASN A C 1
ATOM 1034 O O . ASN A 1 129 ? -4.628 11.555 -22.563 1.00 78.44 129 ASN A O 1
ATOM 1038 N N . THR A 1 130 ? -3.381 11.799 -20.729 1.00 69.94 130 THR A N 1
ATOM 1039 C CA . THR A 1 130 ? -4.380 12.555 -19.977 1.00 69.94 130 THR A CA 1
ATOM 1040 C C . THR A 1 130 ? -4.437 14.040 -20.330 1.00 69.94 130 THR A C 1
ATOM 1042 O O . THR A 1 130 ? -5.409 14.695 -19.972 1.00 69.94 130 THR A O 1
ATOM 1045 N N . ASN A 1 131 ? -3.435 14.576 -21.037 1.00 68.62 131 ASN A N 1
ATOM 1046 C CA . ASN A 1 131 ? -3.372 15.997 -21.403 1.00 68.62 131 ASN A CA 1
ATOM 1047 C C . ASN A 1 131 ? -3.824 16.285 -22.843 1.00 68.62 131 ASN A C 1
ATOM 1049 O O . ASN A 1 131 ? -4.081 17.437 -23.193 1.00 68.62 131 ASN A O 1
ATOM 1053 N N . THR A 1 132 ? -3.899 15.273 -23.707 1.00 67.31 132 THR A N 1
ATOM 1054 C CA . THR A 1 132 ? -4.238 15.467 -25.120 1.00 67.31 132 THR A CA 1
ATOM 1055 C C . THR A 1 132 ? -5.753 15.530 -25.316 1.00 67.31 132 THR A C 1
ATOM 1057 O O . THR A 1 132 ? -6.380 14.535 -25.666 1.00 67.31 132 THR A O 1
ATOM 1060 N N . ASN A 1 133 ? -6.337 16.720 -25.146 1.00 61.56 133 ASN A N 1
ATOM 1061 C CA . ASN A 1 133 ? -7.740 17.050 -25.467 1.00 61.56 133 ASN A CA 1
ATOM 1062 C C . ASN A 1 133 ? -8.079 16.991 -26.980 1.00 61.56 133 ASN A C 1
ATOM 1064 O O . ASN A 1 133 ? -9.063 17.577 -27.421 1.00 61.56 133 ASN A O 1
ATOM 1068 N N . THR A 1 134 ? -7.248 16.359 -27.811 1.00 61.50 134 THR A N 1
ATOM 1069 C CA . THR A 1 134 ? -7.314 16.436 -29.281 1.00 61.50 134 THR A CA 1
ATOM 1070 C C . THR A 1 134 ? -8.046 15.275 -29.950 1.00 61.50 134 THR A C 1
ATOM 1072 O O . THR A 1 134 ? -8.150 15.264 -31.174 1.00 61.50 134 THR A O 1
ATOM 1075 N N . THR A 1 135 ? -8.568 14.304 -29.195 1.00 57.50 135 THR A N 1
ATOM 1076 C CA . THR A 1 135 ? -9.425 13.247 -29.758 1.00 57.50 135 THR A CA 1
ATOM 1077 C C . THR A 1 135 ? -10.907 13.619 -29.627 1.00 57.50 135 THR A C 1
ATOM 1079 O O . THR A 1 135 ? -11.277 14.266 -28.646 1.00 57.50 135 THR A O 1
ATOM 1082 N N . PRO A 1 136 ? -11.758 13.257 -30.611 1.00 63.22 136 PRO A N 1
ATOM 1083 C CA . PRO A 1 136 ? -13.183 13.583 -30.604 1.00 63.22 136 PRO A CA 1
ATOM 1084 C C . PRO A 1 136 ? -13.856 13.075 -29.323 1.00 63.22 136 PRO A C 1
ATOM 1086 O O . PRO A 1 136 ? -13.358 12.117 -28.731 1.00 63.22 136 PRO A O 1
ATOM 1089 N N . PRO A 1 137 ? -14.989 13.668 -28.910 1.00 57.97 137 PRO A N 1
ATOM 1090 C CA . PRO A 1 137 ? -15.651 13.381 -27.642 1.00 57.97 137 PRO A CA 1
ATOM 1091 C C . PRO A 1 137 ? -16.161 11.935 -27.589 1.00 57.97 137 PRO A C 1
ATOM 1093 O O . PRO A 1 137 ? -17.324 11.648 -27.858 1.00 57.97 137 PRO A O 1
ATOM 1096 N N . THR A 1 138 ? -15.295 10.998 -27.213 1.00 61.56 138 THR A N 1
ATOM 1097 C CA . THR A 1 138 ? -15.724 9.747 -26.599 1.00 61.56 138 THR A CA 1
ATOM 1098 C C . THR A 1 138 ? -16.301 10.100 -25.235 1.00 61.56 138 THR A C 1
ATOM 1100 O O . THR A 1 138 ? -15.679 10.818 -24.457 1.00 61.56 138 THR A O 1
ATOM 1103 N N . THR A 1 139 ? -17.510 9.624 -24.965 1.00 69.69 139 THR A N 1
ATOM 1104 C CA . THR A 1 139 ? -18.436 10.022 -23.888 1.00 69.69 139 THR A CA 1
ATOM 1105 C C . THR A 1 139 ? -17.941 9.856 -22.444 1.00 69.69 139 THR A C 1
ATOM 1107 O O . THR A 1 139 ? -18.707 10.104 -21.515 1.00 69.69 139 THR A O 1
ATOM 1110 N N . SER A 1 140 ? -16.683 9.477 -22.214 1.00 57.47 140 SER A N 1
ATOM 1111 C CA . SER A 1 140 ? -16.095 9.371 -20.878 1.00 57.47 140 SER A CA 1
ATOM 1112 C C . SER A 1 140 ? -15.006 10.431 -20.675 1.00 57.47 140 SER A C 1
ATOM 1114 O O . SER A 1 140 ? -14.005 10.398 -21.399 1.00 57.47 140 SER A O 1
ATOM 1116 N N . PRO A 1 141 ? -15.142 11.345 -19.696 1.00 61.34 141 PRO A N 1
ATOM 1117 C CA . PRO A 1 141 ? -14.068 12.270 -19.352 1.00 61.34 141 PRO A CA 1
ATOM 1118 C C . PRO A 1 141 ? -12.814 11.492 -18.909 1.00 61.34 141 PRO A C 1
ATOM 1120 O O . PRO A 1 141 ? -12.941 10.427 -18.295 1.00 61.34 141 PRO A O 1
ATOM 1123 N N . PRO A 1 142 ? -11.599 11.994 -19.198 1.00 65.56 142 PRO A N 1
ATOM 1124 C CA . PRO A 1 142 ? -10.370 11.357 -18.742 1.00 65.56 142 PRO A CA 1
ATOM 1125 C C . PRO A 1 142 ? -10.354 11.290 -17.208 1.00 65.56 142 PRO A C 1
ATOM 1127 O O . PRO A 1 142 ? -10.558 12.302 -16.535 1.00 65.56 142 PRO A O 1
ATOM 1130 N N . LEU A 1 143 ? -10.101 10.101 -16.646 1.00 71.19 143 LEU A N 1
ATOM 1131 C CA . LEU A 1 143 ? -9.932 9.926 -15.201 1.00 71.19 143 LEU A CA 1
ATOM 1132 C C . LEU A 1 143 ? -8.652 10.637 -14.745 1.00 71.19 143 LEU A C 1
ATOM 1134 O O . LEU A 1 143 ? -7.554 10.097 -14.856 1.00 71.19 143 LEU A O 1
ATOM 1138 N N . SER A 1 144 ? -8.791 11.860 -14.237 1.00 82.38 144 SER A N 1
ATOM 1139 C CA . SER A 1 144 ? -7.678 12.649 -13.698 1.00 82.38 144 SER A CA 1
ATOM 1140 C C . SER A 1 144 ? -7.321 12.263 -12.262 1.00 82.38 144 SER A C 1
ATOM 1142 O O . SER A 1 144 ? -6.149 12.317 -11.863 1.00 82.38 144 SER A O 1
ATOM 1144 N N . SER A 1 145 ? -8.321 11.830 -11.496 1.00 89.12 145 SER A N 1
ATOM 1145 C CA . SER A 1 145 ? -8.167 11.330 -10.139 1.00 89.12 145 SER A CA 1
ATOM 1146 C C . SER A 1 145 ? -9.211 10.267 -9.801 1.00 89.12 145 SER A C 1
ATOM 1148 O O . SER A 1 145 ? -10.286 10.197 -10.397 1.00 89.12 145 SER A O 1
ATOM 1150 N N . ILE A 1 146 ? -8.869 9.415 -8.836 1.00 90.69 146 ILE A N 1
ATOM 1151 C CA . ILE A 1 146 ? -9.775 8.424 -8.254 1.00 90.69 146 ILE A CA 1
ATOM 1152 C C . ILE A 1 146 ? -9.777 8.647 -6.749 1.00 90.69 146 ILE A C 1
ATOM 1154 O O . ILE A 1 146 ? -8.719 8.587 -6.122 1.00 90.69 146 ILE A O 1
ATOM 1158 N N . SER A 1 147 ? -10.953 8.868 -6.170 1.00 92.62 147 SER A N 1
ATOM 1159 C CA . SER A 1 147 ? -11.111 9.016 -4.725 1.00 92.62 147 SER A CA 1
ATOM 1160 C C . SER A 1 147 ? -12.049 7.954 -4.177 1.0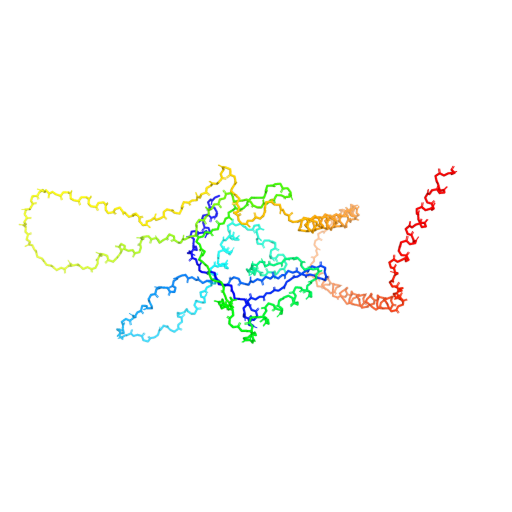0 92.62 147 SER A C 1
ATOM 1162 O O . SER A 1 147 ? -13.107 7.693 -4.746 1.00 92.62 147 SER A O 1
ATOM 1164 N N . PHE A 1 148 ? -11.675 7.346 -3.057 1.00 94.19 148 PHE A N 1
ATOM 1165 C CA . PHE A 1 148 ? -12.508 6.373 -2.362 1.00 94.19 148 PHE A CA 1
ATOM 1166 C C . PHE A 1 148 ? -12.354 6.500 -0.852 1.00 94.19 148 PHE A C 1
ATOM 1168 O O . PHE A 1 148 ? -11.373 7.033 -0.331 1.00 94.19 148 PHE A O 1
ATOM 1175 N N . TRP A 1 149 ? -13.366 6.022 -0.146 1.00 94.50 149 TRP A N 1
ATOM 1176 C CA . TRP A 1 149 ? -13.476 6.155 1.293 1.00 94.50 149 TRP A CA 1
ATOM 1177 C C . TRP A 1 149 ? -12.933 4.907 1.996 1.00 94.50 149 TRP A C 1
ATOM 1179 O O . TRP A 1 149 ? -13.404 3.796 1.757 1.00 94.50 149 TRP A O 1
ATOM 1189 N N . CYS A 1 150 ? -11.934 5.087 2.857 1.00 95.44 150 CYS A N 1
ATOM 1190 C CA . CYS A 1 150 ? -11.260 4.018 3.585 1.00 95.44 150 CYS A CA 1
ATOM 1191 C C . CYS A 1 150 ? -11.840 3.902 5.000 1.00 95.44 150 CYS A C 1
ATOM 1193 O O . CYS A 1 150 ? -11.552 4.726 5.868 1.00 95.44 150 CYS A O 1
ATOM 1195 N N . GLN A 1 151 ? -12.669 2.881 5.233 1.00 94.94 151 GLN A N 1
ATOM 1196 C CA . GLN A 1 151 ? -13.291 2.615 6.540 1.00 94.94 151 GLN A CA 1
ATOM 1197 C C . GLN A 1 151 ? -12.634 1.476 7.315 1.00 94.94 151 GLN A C 1
ATOM 1199 O O . GLN A 1 151 ? -12.893 1.318 8.504 1.00 94.94 151 GLN A O 1
ATOM 1204 N N . GLU A 1 152 ? -11.823 0.654 6.658 1.00 95.69 152 GLU A N 1
ATOM 1205 C CA . GLU A 1 152 ? -11.321 -0.590 7.228 1.00 95.69 152 GLU A CA 1
ATOM 1206 C C . GLU A 1 152 ? -9.969 -0.985 6.635 1.00 95.69 152 GLU A C 1
ATOM 1208 O O . GLU A 1 152 ? -9.592 -0.562 5.544 1.00 95.69 152 GLU A O 1
ATOM 1213 N N . ILE A 1 153 ? -9.246 -1.827 7.370 1.00 96.44 153 ILE A N 1
ATOM 1214 C CA . ILE A 1 153 ? -8.024 -2.493 6.920 1.00 96.44 153 ILE A CA 1
ATOM 1215 C C . ILE A 1 153 ? -8.158 -4.005 7.090 1.00 96.44 153 ILE A C 1
ATOM 1217 O O . ILE A 1 153 ? -8.982 -4.499 7.862 1.00 96.44 153 ILE A O 1
ATOM 1221 N N . TYR A 1 154 ? -7.300 -4.757 6.404 1.00 96.25 154 TYR A N 1
ATOM 1222 C CA . TYR A 1 154 ? -7.329 -6.216 6.440 1.00 96.25 154 TYR A CA 1
ATOM 1223 C C . TYR A 1 154 ? -6.056 -6.788 7.055 1.00 96.25 154 TYR A C 1
ATOM 1225 O O . TYR A 1 154 ? -4.945 -6.383 6.710 1.00 96.25 154 TYR A O 1
ATOM 1233 N N . LEU A 1 155 ? -6.216 -7.794 7.918 1.00 95.56 155 LEU A N 1
ATOM 1234 C CA . LEU A 1 155 ? -5.123 -8.706 8.237 1.00 95.56 155 LEU A CA 1
ATOM 1235 C C . LEU A 1 155 ? -5.111 -9.818 7.194 1.00 95.56 155 LEU A C 1
ATOM 1237 O O . LEU A 1 155 ? -6.074 -10.582 7.077 1.00 95.56 155 LEU A O 1
ATOM 1241 N N . LEU A 1 156 ? -4.012 -9.896 6.450 1.00 94.94 156 LEU A N 1
ATOM 1242 C CA . LEU A 1 156 ? -3.849 -10.857 5.371 1.00 94.94 156 LEU A CA 1
ATOM 1243 C C . LEU A 1 156 ? -2.991 -12.033 5.809 1.00 94.94 156 LEU A C 1
ATOM 1245 O O . LEU A 1 156 ? -1.952 -11.862 6.444 1.00 94.94 156 LEU A O 1
ATOM 1249 N N . GLU A 1 157 ? -3.414 -13.222 5.407 1.00 93.81 157 GLU A N 1
ATOM 1250 C CA . GLU A 1 157 ? -2.647 -14.445 5.548 1.00 93.81 157 GLU A CA 1
ATOM 1251 C C . GLU A 1 157 ? -2.288 -14.989 4.179 1.00 93.81 157 GLU A C 1
ATOM 1253 O O . GLU A 1 157 ? -3.104 -15.016 3.260 1.00 93.81 157 GLU A O 1
ATOM 1258 N N . ARG A 1 158 ? -1.044 -15.430 4.040 1.00 89.31 158 ARG A N 1
ATOM 1259 C CA . ARG A 1 158 ? -0.573 -16.049 2.813 1.00 89.31 158 ARG A CA 1
ATOM 1260 C C . ARG A 1 158 ? -0.585 -17.560 2.974 1.00 89.31 158 ARG A C 1
ATOM 1262 O O . ARG A 1 158 ? 0.187 -18.092 3.769 1.00 89.31 158 ARG A O 1
ATOM 1269 N N . ILE A 1 159 ? -1.427 -18.243 2.202 1.00 87.44 159 ILE A N 1
ATOM 1270 C CA . ILE A 1 159 ? -1.540 -19.703 2.279 1.00 87.44 159 ILE A CA 1
ATOM 1271 C C . ILE A 1 159 ? -0.445 -20.350 1.431 1.00 87.44 159 ILE A C 1
ATOM 1273 O O . ILE A 1 159 ? -0.523 -20.422 0.210 1.00 87.44 159 ILE A O 1
ATOM 1277 N N . GLY A 1 160 ? 0.594 -20.855 2.085 1.00 85.56 160 GLY A N 1
ATOM 1278 C CA . GLY A 1 160 ? 1.692 -21.533 1.409 1.00 85.56 160 GLY A CA 1
ATOM 1279 C C . GLY A 1 160 ? 2.653 -20.591 0.682 1.00 85.56 160 GLY A C 1
ATOM 1280 O O . GLY A 1 160 ? 2.473 -19.377 0.562 1.00 85.56 160 GLY A O 1
ATOM 1281 N N . ASP A 1 161 ? 3.735 -21.179 0.183 1.00 76.12 161 ASP A N 1
ATOM 1282 C CA . ASP A 1 161 ? 4.834 -20.432 -0.423 1.00 76.12 161 ASP A CA 1
ATOM 1283 C C . ASP A 1 161 ? 4.459 -19.788 -1.764 1.00 76.12 161 ASP A C 1
ATOM 1285 O O . ASP A 1 161 ? 5.182 -18.896 -2.207 1.00 76.12 161 ASP A O 1
ATOM 1289 N N . ASN A 1 162 ? 3.337 -20.183 -2.371 1.00 69.00 162 ASN A N 1
ATOM 1290 C CA . ASN A 1 162 ? 2.846 -19.717 -3.674 1.00 69.00 162 ASN A CA 1
ATOM 1291 C C . ASN A 1 162 ? 1.405 -19.208 -3.636 1.00 69.00 162 ASN A C 1
ATOM 1293 O O . ASN A 1 162 ? 0.861 -18.881 -4.682 1.00 69.00 162 ASN A O 1
ATOM 1297 N N . GLY A 1 163 ? 0.777 -19.164 -2.461 1.00 72.62 163 GLY A N 1
ATOM 1298 C CA . GLY A 1 163 ? -0.621 -18.780 -2.397 1.00 72.62 163 GLY A CA 1
ATOM 1299 C C . GLY A 1 163 ? -0.843 -17.288 -2.500 1.00 72.62 163 GLY A C 1
ATOM 1300 O O . GLY A 1 163 ? 0.037 -16.454 -2.243 1.00 72.62 163 GLY A O 1
ATOM 1301 N N . GLN A 1 164 ? -2.089 -17.003 -2.838 1.00 81.81 164 GLN A N 1
ATOM 1302 C CA . GLN A 1 164 ? -2.720 -15.707 -2.755 1.00 81.81 164 GLN A CA 1
ATOM 1303 C C . GLN A 1 164 ? -2.747 -15.210 -1.300 1.00 81.81 164 GLN A C 1
ATOM 1305 O O . GLN A 1 164 ? -2.745 -15.998 -0.346 1.00 81.81 164 GLN A O 1
ATOM 1310 N N . PHE A 1 165 ? -2.775 -13.890 -1.127 1.00 89.81 165 PHE A N 1
ATOM 1311 C CA . PHE A 1 165 ? -3.134 -13.304 0.157 1.00 89.81 165 PHE A CA 1
ATOM 1312 C C . PHE A 1 165 ? -4.640 -13.439 0.372 1.00 89.81 165 PHE A C 1
ATOM 1314 O O . PHE A 1 165 ? -5.439 -13.056 -0.476 1.00 89.81 165 PHE A O 1
ATOM 1321 N N . MET A 1 166 ? -5.023 -13.964 1.523 1.00 93.12 166 MET A N 1
ATOM 1322 C CA . MET A 1 166 ? -6.409 -14.191 1.903 1.00 93.12 166 MET A CA 1
ATOM 1323 C C . MET A 1 166 ? -6.741 -13.320 3.108 1.00 93.12 166 MET A C 1
ATOM 1325 O O . MET A 1 166 ? -5.882 -13.078 3.960 1.00 93.12 166 MET A O 1
ATOM 1329 N N . LYS A 1 167 ? -7.980 -12.843 3.205 1.00 95.81 167 LYS A N 1
ATOM 1330 C CA . LYS A 1 167 ? -8.428 -12.063 4.359 1.00 95.81 167 LYS A CA 1
ATOM 1331 C C . LYS A 1 167 ? -8.631 -13.013 5.535 1.00 95.81 167 LYS A C 1
ATOM 1333 O O . LYS A 1 167 ? -9.496 -13.886 5.490 1.00 95.81 167 LYS A O 1
ATOM 1338 N N . ARG A 1 168 ? -7.846 -12.816 6.593 1.00 96.44 168 ARG A N 1
ATOM 1339 C CA . ARG A 1 168 ? -8.050 -13.475 7.888 1.00 96.44 168 ARG A CA 1
ATOM 1340 C C . ARG A 1 168 ? -8.982 -12.653 8.768 1.00 96.44 168 ARG A C 1
ATOM 1342 O O . ARG A 1 168 ? -9.811 -13.222 9.468 1.00 96.44 168 ARG A O 1
ATOM 1349 N N . ILE A 1 169 ? -8.836 -11.324 8.748 1.00 96.75 169 ILE A N 1
ATOM 1350 C CA . ILE A 1 169 ? -9.622 -10.414 9.593 1.00 96.75 169 ILE A CA 1
ATOM 1351 C C . ILE A 1 169 ? -9.933 -9.123 8.842 1.00 96.75 169 ILE A C 1
ATOM 1353 O O . ILE A 1 169 ? -9.024 -8.525 8.263 1.00 96.75 169 ILE A O 1
ATOM 1357 N N . THR A 1 170 ? -11.182 -8.671 8.922 1.00 96.31 170 THR A N 1
ATOM 1358 C CA . THR A 1 170 ? -11.592 -7.305 8.572 1.00 96.31 170 THR A CA 1
ATOM 1359 C C . THR A 1 170 ? -11.611 -6.439 9.829 1.00 96.31 170 THR A C 1
ATOM 1361 O O . THR A 1 170 ? -12.194 -6.821 10.849 1.00 96.31 170 THR A O 1
ATOM 1364 N N . ILE A 1 171 ? -10.923 -5.300 9.779 1.00 95.81 171 ILE A N 1
ATOM 1365 C CA . ILE A 1 171 ? -10.681 -4.433 10.931 1.00 95.81 171 ILE A CA 1
ATOM 1366 C C . ILE A 1 171 ? -11.208 -3.028 10.621 1.00 95.81 171 ILE A C 1
ATOM 1368 O O . ILE A 1 171 ? -10.585 -2.331 9.819 1.00 95.81 171 ILE A O 1
ATOM 1372 N N . PRO A 1 172 ? -12.285 -2.569 11.277 1.00 95.06 172 PRO A N 1
ATOM 1373 C CA . PRO A 1 172 ? -12.762 -1.207 11.087 1.00 95.06 172 PRO A CA 1
ATOM 1374 C C . PRO A 1 172 ? -11.776 -0.178 11.666 1.00 95.06 172 PRO A C 1
ATOM 1376 O O . PRO A 1 172 ? -11.102 -0.418 12.679 1.00 95.06 172 PRO A O 1
ATOM 1379 N N . LEU A 1 173 ? -11.709 0.976 11.005 1.00 94.25 173 LEU A N 1
ATOM 1380 C CA . LEU A 1 173 ? -11.082 2.202 11.486 1.00 94.25 173 LEU A CA 1
ATOM 1381 C C . LEU A 1 173 ? -12.123 3.028 12.238 1.00 94.25 173 LEU A C 1
ATOM 1383 O O . LEU A 1 173 ? -13.255 3.164 11.777 1.00 94.25 173 LEU A O 1
ATOM 1387 N N . GLY A 1 174 ? -11.729 3.635 13.355 1.00 88.81 174 GLY A N 1
ATOM 1388 C CA . GLY A 1 174 ? -12.474 4.751 13.922 1.00 88.81 174 GLY A CA 1
ATOM 1389 C C . GLY A 1 174 ? -12.138 5.081 15.359 1.00 88.81 174 GLY A C 1
ATOM 1390 O O . GLY A 1 174 ? -11.909 4.207 16.199 1.00 88.81 174 GLY A O 1
ATOM 1391 N N . ARG A 1 175 ? -12.160 6.383 15.647 1.00 78.75 175 ARG A N 1
ATOM 1392 C CA . ARG A 1 175 ? -11.984 6.911 16.990 1.00 78.75 175 ARG A CA 1
ATOM 1393 C C . ARG A 1 175 ? -13.248 6.655 17.789 1.00 78.75 175 ARG A C 1
ATOM 1395 O O . ARG A 1 175 ? -14.325 7.123 17.425 1.00 78.75 175 ARG A O 1
ATOM 1402 N N . ARG A 1 176 ? -13.134 5.925 18.902 1.00 63.62 176 ARG A N 1
ATOM 1403 C CA . ARG A 1 176 ? -14.190 5.997 19.916 1.00 63.62 176 ARG A CA 1
ATOM 1404 C C . ARG A 1 176 ? -14.227 7.449 20.377 1.00 63.62 176 ARG A C 1
ATOM 1406 O O . ARG A 1 176 ? -13.268 7.903 20.997 1.00 63.62 176 ARG A O 1
ATOM 1413 N N . ARG A 1 177 ? -15.300 8.171 20.049 1.00 63.28 177 ARG A N 1
ATOM 1414 C CA . ARG A 1 177 ? -15.625 9.409 20.754 1.00 63.28 177 ARG A CA 1
ATOM 1415 C C . ARG A 1 177 ? -15.783 8.999 22.209 1.00 63.28 177 ARG A C 1
ATOM 1417 O O . ARG A 1 177 ? -16.659 8.200 22.536 1.00 63.28 177 ARG A O 1
ATOM 1424 N N . ASN A 1 178 ? -14.844 9.411 23.051 1.00 57.50 178 ASN A N 1
ATOM 1425 C CA . ASN A 1 178 ? -15.007 9.214 24.476 1.00 57.50 178 ASN A CA 1
ATOM 1426 C C . ASN A 1 178 ? -16.180 10.112 24.851 1.00 57.50 178 ASN A C 1
ATOM 1428 O O . ASN A 1 178 ? -16.048 11.326 24.806 1.00 57.50 178 ASN A O 1
ATOM 1432 N N . LYS A 1 179 ? -17.322 9.515 25.187 1.00 60.44 179 LYS A N 1
ATOM 1433 C CA . LYS A 1 179 ? -18.559 10.208 25.578 1.00 60.44 179 LYS A CA 1
ATOM 1434 C C . LYS A 1 179 ? -18.409 11.050 26.866 1.00 60.44 179 LYS A C 1
ATOM 1436 O O . LYS A 1 179 ? -19.394 11.489 27.425 1.00 60.44 179 LYS A O 1
ATOM 1441 N N . LYS A 1 180 ? -17.179 11.221 27.369 1.00 57.19 180 LYS A N 1
ATOM 1442 C CA . LYS A 1 180 ? -16.863 11.871 28.644 1.00 57.19 180 LYS A CA 1
ATOM 1443 C C . LYS A 1 180 ? -16.832 13.396 28.580 1.00 57.19 180 LYS A C 1
ATOM 1445 O O . LYS A 1 180 ? -16.827 13.999 29.640 1.00 57.19 180 LYS A O 1
ATOM 1450 N N . ASP A 1 181 ? -16.842 13.995 27.392 1.00 55.34 181 ASP A N 1
ATOM 1451 C CA . ASP A 1 181 ? -16.769 15.456 27.265 1.00 55.34 181 ASP A CA 1
ATOM 1452 C C . ASP A 1 181 ? -18.161 16.119 27.153 1.00 55.34 181 ASP A C 1
ATOM 1454 O O . ASP A 1 181 ? -18.247 17.342 27.154 1.00 55.34 181 ASP A O 1
ATOM 1458 N N . ASP A 1 182 ? -19.249 15.335 27.096 1.00 56.34 182 ASP A N 1
ATOM 1459 C CA . ASP A 1 182 ? -20.620 15.863 26.970 1.00 56.34 182 ASP A CA 1
ATOM 1460 C C . ASP A 1 182 ? -21.366 15.986 28.320 1.00 56.34 182 ASP A C 1
ATOM 1462 O O . ASP A 1 182 ? -22.370 16.693 28.394 1.00 56.34 182 ASP A O 1
ATOM 1466 N N . ASP A 1 183 ? -20.883 15.363 29.406 1.00 58.38 183 ASP A N 1
ATOM 1467 C CA . ASP A 1 183 ? -21.569 15.401 30.716 1.00 58.38 183 ASP A CA 1
ATOM 1468 C C . ASP A 1 183 ? -21.268 16.668 31.544 1.00 58.38 183 ASP A C 1
ATOM 1470 O O . ASP A 1 183 ? -22.032 17.009 32.450 1.00 58.38 183 ASP A O 1
ATOM 1474 N N . ASP A 1 184 ? -20.216 17.427 31.214 1.00 57.59 184 ASP A N 1
ATOM 1475 C CA . ASP A 1 184 ? -19.835 18.628 31.977 1.00 57.59 184 ASP A CA 1
ATOM 1476 C C . ASP A 1 184 ? -20.545 19.918 31.512 1.00 57.59 184 ASP A C 1
ATOM 1478 O O . ASP A 1 184 ? -20.447 20.946 32.184 1.00 57.59 184 ASP A O 1
ATOM 1482 N N . GLN A 1 185 ? -21.333 19.892 30.426 1.00 54.47 185 GLN A N 1
ATOM 1483 C CA . GLN A 1 185 ? -22.118 21.064 29.989 1.00 54.47 185 GLN A CA 1
ATOM 1484 C C . GLN A 1 185 ? -23.537 21.151 30.578 1.00 54.47 185 GLN A C 1
ATOM 1486 O O . GLN A 1 185 ? -24.233 22.136 30.338 1.00 54.47 185 GLN A O 1
ATOM 1491 N N . LYS A 1 186 ? -23.977 20.186 31.396 1.00 56.00 186 LYS A N 1
ATOM 1492 C CA . LYS A 1 186 ? -25.313 20.219 32.029 1.00 56.00 186 LYS A CA 1
ATOM 1493 C C . LYS A 1 186 ? -25.352 20.791 33.454 1.00 56.00 186 LYS A C 1
ATOM 1495 O O . LYS A 1 186 ? -26.413 20.777 34.068 1.00 56.00 186 LYS A O 1
ATOM 1500 N N . LYS A 1 187 ? -24.239 21.311 33.994 1.00 55.56 187 LYS A N 1
ATOM 1501 C CA . LYS A 1 187 ? -24.165 21.804 35.390 1.00 55.56 187 LYS A CA 1
ATOM 1502 C C . LYS A 1 187 ? -24.049 23.319 35.585 1.00 55.56 187 LYS A C 1
ATOM 1504 O O . LYS A 1 187 ? -23.899 23.758 36.720 1.00 55.56 187 LYS A O 1
ATOM 1509 N N . SER A 1 188 ? -24.174 24.133 34.539 1.00 52.16 188 SER A N 1
ATOM 1510 C CA . SER A 1 188 ? -24.187 25.596 34.682 1.00 52.16 188 SER A CA 1
ATOM 1511 C C . SER A 1 188 ? -25.531 26.190 34.259 1.00 52.16 188 SER A C 1
ATOM 1513 O O . SER A 1 188 ? -25.667 26.694 33.146 1.00 52.16 188 SER A O 1
ATOM 1515 N N . GLY A 1 189 ? -26.526 26.139 35.146 1.00 49.25 189 GLY A N 1
ATOM 1516 C CA . GLY A 1 189 ? -27.717 26.975 34.997 1.00 49.25 189 GLY A CA 1
ATOM 1517 C C . GLY A 1 189 ? -28.954 26.495 35.744 1.00 49.25 189 GLY A C 1
ATOM 1518 O O . GLY A 1 189 ? -29.822 25.911 35.113 1.00 49.25 189 GLY A O 1
ATOM 1519 N N . SER A 1 190 ? -29.050 26.789 37.046 1.00 46.31 190 SER A N 1
ATOM 1520 C CA . SER A 1 190 ? -30.168 27.572 37.616 1.00 46.31 190 SER A CA 1
ATOM 1521 C C . SER A 1 190 ? -30.118 27.585 39.154 1.00 46.31 190 SER A C 1
ATOM 1523 O O . SER A 1 190 ? -30.930 26.946 39.818 1.00 46.31 190 SER A O 1
ATOM 1525 N N . ASP A 1 191 ? -29.190 28.352 39.730 1.00 52.59 191 ASP A N 1
ATOM 1526 C CA . ASP A 1 191 ? -29.397 28.918 41.069 1.00 52.59 191 ASP A CA 1
ATOM 1527 C C . ASP A 1 191 ? -30.241 30.189 40.904 1.00 52.59 191 ASP A C 1
ATOM 1529 O O . ASP A 1 191 ? -29.699 31.283 40.754 1.00 52.59 191 ASP A O 1
ATOM 1533 N N . ILE A 1 192 ? -31.571 30.048 40.863 1.00 55.47 192 ILE A N 1
ATOM 1534 C CA . ILE A 1 192 ? -32.504 31.163 41.082 1.00 55.47 192 ILE A CA 1
ATOM 1535 C C . ILE A 1 192 ? -33.725 30.653 41.876 1.00 55.47 192 ILE A C 1
ATOM 1537 O O . ILE A 1 192 ? -34.666 30.106 41.319 1.00 55.47 192 ILE A O 1
ATOM 1541 N N . THR A 1 193 ? -33.648 30.872 43.193 1.00 50.56 193 THR A N 1
ATOM 1542 C CA . THR A 1 193 ? -34.711 31.236 44.157 1.00 50.56 193 THR A CA 1
ATOM 1543 C C . THR A 1 193 ? -35.928 30.337 44.449 1.00 50.56 193 THR A C 1
ATOM 1545 O O . THR A 1 193 ? -36.769 30.095 43.593 1.00 50.56 193 THR A O 1
ATOM 1548 N N . ALA A 1 194 ? -36.102 30.155 45.767 1.00 50.22 194 ALA A N 1
ATOM 1549 C CA . ALA A 1 194 ? -37.329 30.237 46.572 1.00 50.22 194 ALA A CA 1
ATOM 1550 C C . ALA A 1 194 ? -38.141 28.959 46.856 1.00 50.22 194 ALA A C 1
ATOM 1552 O O . ALA A 1 194 ? -38.653 28.275 45.976 1.00 50.22 194 ALA A O 1
ATOM 1553 N N . ASP A 1 195 ? -38.290 28.742 48.164 1.00 51.53 195 ASP A N 1
ATOM 1554 C CA . ASP A 1 195 ? -39.145 27.796 48.869 1.00 51.53 195 ASP A CA 1
ATOM 1555 C C . ASP A 1 195 ? -40.569 27.714 48.304 1.00 51.53 195 ASP A C 1
ATOM 1557 O O . ASP A 1 195 ? -41.390 28.608 48.513 1.00 51.53 195 ASP A O 1
ATOM 1561 N N . VAL A 1 196 ? -40.900 26.587 47.676 1.00 47.19 196 VAL A N 1
ATOM 1562 C CA . VAL A 1 196 ? -42.285 26.143 47.497 1.00 47.19 196 VAL A CA 1
ATOM 1563 C C . VAL A 1 196 ? -42.343 24.644 47.773 1.00 47.19 196 VAL A C 1
ATOM 1565 O O . VAL A 1 196 ? -41.884 23.811 46.997 1.00 47.19 196 VAL A O 1
ATOM 1568 N N . ASN A 1 197 ? -42.901 24.320 48.935 1.00 53.19 197 ASN A N 1
ATOM 1569 C CA . ASN A 1 197 ? -43.148 22.971 49.418 1.00 53.19 197 ASN A CA 1
ATOM 1570 C C . ASN A 1 197 ? -44.431 22.451 48.741 1.00 53.19 197 ASN A C 1
ATOM 1572 O O . ASN A 1 197 ? -45.534 22.741 49.204 1.00 53.19 197 ASN A O 1
ATOM 1576 N N . VAL A 1 198 ? -44.302 21.744 47.615 1.00 44.81 198 VAL A N 1
ATOM 1577 C CA . VAL A 1 198 ? -45.426 21.069 46.946 1.00 44.81 198 VAL A CA 1
ATOM 1578 C C . VAL A 1 198 ? -45.132 19.576 46.894 1.00 44.81 198 VAL A C 1
ATOM 1580 O O . VAL A 1 198 ? -44.230 19.111 46.205 1.00 44.81 198 VAL A O 1
ATOM 1583 N N . HIS A 1 199 ? -45.922 18.844 47.671 1.00 57.91 199 HIS A N 1
ATOM 1584 C CA . HIS A 1 199 ? -46.048 17.397 47.642 1.00 57.91 199 HIS A CA 1
ATOM 1585 C C . HIS A 1 199 ? -46.783 17.010 46.350 1.00 57.91 199 HIS A C 1
ATOM 1587 O O . HIS A 1 199 ? -47.970 17.310 46.208 1.00 57.91 199 HIS A O 1
ATOM 1593 N N . VAL A 1 200 ? -46.070 16.398 45.402 1.00 48.78 200 VAL A N 1
ATOM 1594 C CA . VAL A 1 200 ? -46.647 15.779 44.200 1.00 48.78 200 VAL A CA 1
ATOM 1595 C C . VAL A 1 200 ? -46.363 14.286 44.265 1.00 48.78 200 VAL A C 1
ATOM 1597 O O . VAL A 1 200 ? -45.247 13.876 44.578 1.00 48.78 200 VAL A O 1
ATOM 1600 N N . ASN A 1 201 ? -47.425 13.520 44.035 1.00 43.66 201 ASN A N 1
ATOM 1601 C CA . ASN A 1 201 ? -47.489 12.071 44.110 1.00 43.66 201 ASN A CA 1
ATOM 1602 C C . ASN A 1 201 ? -46.628 11.377 43.049 1.00 43.66 201 ASN A C 1
ATOM 1604 O O . ASN A 1 201 ? -46.394 11.925 41.971 1.00 43.66 201 ASN A O 1
ATOM 1608 N N . ASP A 1 202 ? -46.245 10.148 43.397 1.00 53.62 202 ASP A N 1
ATOM 1609 C CA . ASP A 1 202 ? -45.920 9.048 42.492 1.00 53.62 202 ASP A CA 1
ATOM 1610 C C . ASP A 1 202 ? -46.896 8.984 41.307 1.00 53.62 202 ASP A C 1
ATOM 1612 O O . ASP A 1 202 ? -48.108 9.020 41.517 1.00 53.62 202 ASP A O 1
ATOM 1616 N N . ASP A 1 203 ? -46.360 8.922 40.088 1.00 52.44 203 ASP A N 1
ATOM 1617 C CA . ASP A 1 203 ? -46.733 8.003 39.000 1.00 52.44 203 ASP A CA 1
ATOM 1618 C C . ASP A 1 203 ? -46.044 8.454 37.692 1.00 52.44 203 ASP A C 1
ATOM 1620 O O . ASP A 1 203 ? -45.835 9.643 37.460 1.00 52.44 203 ASP A O 1
ATOM 1624 N N . ASP A 1 204 ? -45.681 7.472 36.863 1.00 47.88 204 ASP A N 1
ATOM 1625 C CA . ASP A 1 204 ? -45.078 7.562 35.518 1.00 47.88 204 ASP A CA 1
ATOM 1626 C C . ASP A 1 204 ? -43.538 7.584 35.430 1.00 47.88 204 ASP A C 1
ATOM 1628 O O . ASP A 1 204 ? -42.856 8.564 35.128 1.00 47.88 204 ASP A O 1
ATOM 1632 N N . ILE A 1 205 ? -43.000 6.378 35.642 1.00 55.22 205 ILE A N 1
ATOM 1633 C CA . ILE A 1 205 ? -41.698 5.910 35.161 1.00 55.22 205 ILE A CA 1
ATOM 1634 C C . ILE A 1 205 ? -41.768 5.798 33.629 1.00 55.22 205 ILE A C 1
ATOM 1636 O O . ILE A 1 205 ? -42.025 4.724 33.087 1.00 55.22 205 ILE A O 1
ATOM 1640 N N . ASP A 1 206 ? -41.508 6.897 32.928 1.00 50.06 206 ASP A N 1
ATOM 1641 C CA . ASP A 1 206 ? -41.078 6.852 31.528 1.00 50.06 206 ASP A CA 1
ATOM 1642 C C . ASP A 1 206 ? -39.554 6.663 31.507 1.00 50.06 206 ASP A C 1
ATOM 1644 O O . ASP A 1 206 ? -38.768 7.604 31.361 1.00 50.06 206 ASP A O 1
ATOM 1648 N N . ASP A 1 207 ? -39.131 5.410 31.714 1.00 47.94 207 ASP A N 1
ATOM 1649 C CA . ASP A 1 207 ? -37.765 4.937 31.461 1.00 47.94 207 ASP A CA 1
ATOM 1650 C C . ASP A 1 207 ? -37.556 4.880 29.941 1.00 47.94 207 ASP A C 1
ATOM 1652 O O . ASP A 1 207 ? -37.558 3.824 29.302 1.00 47.94 207 ASP A O 1
ATOM 1656 N N . ASP A 1 208 ? -37.456 6.073 29.354 1.00 50.06 208 ASP A N 1
ATOM 1657 C CA . ASP A 1 208 ? -37.144 6.327 27.956 1.00 50.06 208 ASP A CA 1
ATOM 1658 C C . ASP A 1 208 ? -35.664 5.975 27.743 1.00 50.06 208 ASP A C 1
ATOM 1660 O O . ASP A 1 208 ? -34.762 6.815 27.628 1.00 50.06 208 ASP A O 1
ATOM 1664 N N . HIS A 1 209 ? -35.409 4.666 27.747 1.00 52.41 209 HIS A N 1
ATOM 1665 C CA . HIS A 1 209 ? -34.172 4.014 27.361 1.00 52.41 209 HIS A CA 1
ATOM 1666 C C . HIS A 1 209 ? -33.986 4.256 25.855 1.00 52.41 209 HIS A C 1
ATOM 1668 O O . HIS A 1 209 ? -34.156 3.368 25.019 1.00 52.41 209 HIS A O 1
ATOM 1674 N N . LEU A 1 210 ? -33.663 5.507 25.503 1.00 54.91 210 LEU A N 1
ATOM 1675 C CA . LEU A 1 210 ? -33.223 5.927 24.183 1.00 54.91 210 LEU A CA 1
ATOM 1676 C C . LEU A 1 210 ? -31.933 5.178 23.889 1.00 54.91 210 LEU A C 1
ATOM 1678 O O . LEU A 1 210 ? -30.823 5.577 24.247 1.00 54.91 210 LEU A O 1
ATOM 1682 N N . ASP A 1 211 ? -32.155 4.027 23.279 1.00 51.41 211 ASP A N 1
ATOM 1683 C CA . ASP A 1 211 ? -31.198 3.090 22.759 1.00 51.41 211 ASP A CA 1
ATOM 1684 C C . ASP A 1 211 ? -30.177 3.881 21.933 1.00 51.41 211 ASP A C 1
ATOM 1686 O O . ASP A 1 211 ? -30.453 4.341 20.821 1.00 51.41 211 ASP A O 1
ATOM 1690 N N . ASP A 1 212 ? -28.994 4.105 22.518 1.00 52.97 212 ASP A N 1
ATOM 1691 C CA . ASP A 1 212 ? -27.824 4.751 21.908 1.00 52.97 212 ASP A CA 1
ATOM 1692 C C . ASP A 1 212 ? -27.206 3.807 20.857 1.00 52.97 212 ASP A C 1
ATOM 1694 O O . ASP A 1 212 ? -26.027 3.427 20.871 1.00 52.97 212 ASP A O 1
ATOM 1698 N N . SER A 1 213 ? -28.064 3.425 19.914 1.00 52.28 213 SER A N 1
ATOM 1699 C CA . SER A 1 213 ? -27.884 2.522 18.785 1.00 52.28 213 SER A CA 1
ATOM 1700 C C . SER A 1 213 ? -26.888 3.066 17.749 1.00 52.28 213 SER A C 1
ATOM 1702 O O . SER A 1 213 ? -26.583 2.405 16.756 1.00 52.28 213 SER A O 1
ATOM 1704 N N . SER A 1 214 ? -26.308 4.253 17.968 1.00 53.75 214 SER A N 1
ATOM 1705 C CA . SER A 1 214 ? -25.265 4.809 17.099 1.00 53.75 214 SER A CA 1
ATOM 1706 C C . SER A 1 214 ? -23.844 4.532 17.586 1.00 53.75 214 SER A C 1
ATOM 1708 O O . SER A 1 214 ? -22.884 4.876 16.881 1.00 53.75 214 SER A O 1
ATOM 1710 N N . SER A 1 215 ? -23.651 3.865 18.724 1.00 55.47 215 SER A N 1
ATOM 1711 C CA . SER A 1 215 ? -22.335 3.340 19.088 1.00 55.47 215 SER A CA 1
ATOM 1712 C C . SER A 1 215 ? -22.015 2.089 18.259 1.00 55.47 215 SER A C 1
ATOM 1714 O O . SER A 1 215 ? -21.764 1.021 18.806 1.00 55.47 215 SER A O 1
ATOM 1716 N N . ARG A 1 216 ? -22.005 2.242 16.916 1.00 60.38 216 ARG A N 1
ATOM 1717 C CA . ARG A 1 216 ? -21.598 1.257 15.900 1.00 60.38 216 ARG A CA 1
ATOM 1718 C C . ARG A 1 216 ? -20.393 0.509 16.441 1.00 60.38 216 ARG A C 1
ATOM 1720 O O . ARG A 1 216 ? -19.269 1.022 16.461 1.00 60.38 216 ARG A O 1
ATOM 1727 N N . ILE A 1 217 ? -20.658 -0.674 16.982 1.00 62.62 217 ILE A N 1
ATOM 1728 C CA . ILE A 1 217 ? -19.639 -1.451 17.658 1.00 62.62 217 ILE A CA 1
ATOM 1729 C C . ILE A 1 217 ? -18.603 -1.752 16.584 1.00 62.62 217 ILE A C 1
ATOM 1731 O O . ILE A 1 217 ? -18.924 -2.320 15.545 1.00 62.62 217 ILE A O 1
ATOM 1735 N N . MET A 1 218 ? -17.364 -1.317 16.820 1.00 73.25 218 MET A N 1
ATOM 1736 C CA . MET A 1 218 ? -16.191 -1.690 16.029 1.00 73.25 218 MET A CA 1
ATOM 1737 C C . MET A 1 218 ? -16.019 -3.209 16.126 1.00 73.25 218 MET A C 1
ATOM 1739 O O . MET A 1 218 ? -15.253 -3.700 16.965 1.00 73.25 218 MET A O 1
ATOM 1743 N N . GLN A 1 219 ? -16.804 -3.951 15.347 1.00 84.75 219 GLN A N 1
ATOM 1744 C CA . GLN A 1 219 ? -16.814 -5.399 15.353 1.00 84.75 219 GLN A CA 1
ATOM 1745 C C . GLN A 1 219 ? -15.771 -5.881 14.356 1.00 84.75 219 GLN A C 1
ATOM 1747 O O . GLN A 1 219 ? -15.799 -5.568 13.170 1.00 84.75 219 GLN A O 1
ATOM 1752 N N . TYR A 1 220 ? -14.808 -6.628 14.877 1.00 91.12 220 TYR A N 1
ATOM 1753 C CA . TYR A 1 220 ? -13.830 -7.325 14.061 1.00 91.12 220 TYR A CA 1
ATOM 1754 C C . TYR A 1 220 ? -14.520 -8.528 13.443 1.00 91.12 220 TYR A C 1
ATOM 1756 O O . TYR A 1 220 ? -15.120 -9.321 14.170 1.00 91.12 220 TYR A O 1
ATOM 1764 N N . GLN A 1 221 ? -14.391 -8.690 12.133 1.00 94.81 221 GLN A N 1
ATOM 1765 C CA . GLN A 1 221 ? -14.894 -9.877 11.459 1.00 94.81 221 GLN A CA 1
ATOM 1766 C C . GLN A 1 221 ? -13.730 -10.842 11.246 1.00 94.81 221 GLN A C 1
ATOM 1768 O O . GLN A 1 221 ? -12.807 -10.546 10.485 1.00 94.81 221 GLN A O 1
ATOM 1773 N N . TYR A 1 222 ? -13.744 -11.959 11.972 1.00 95.88 222 TYR A N 1
ATOM 1774 C CA . TYR A 1 222 ? -12.809 -13.061 11.762 1.00 95.88 222 TYR A CA 1
ATOM 1775 C C . TYR A 1 222 ? -13.363 -13.991 10.686 1.00 95.88 222 TYR A C 1
ATOM 1777 O O . TYR A 1 222 ? -14.550 -14.308 10.703 1.00 95.88 222 TYR A O 1
ATOM 1785 N N . HIS A 1 223 ? -12.500 -14.424 9.772 1.00 95.69 223 HIS A N 1
ATOM 1786 C CA . HIS A 1 223 ? -12.889 -15.246 8.631 1.00 95.69 223 HIS A CA 1
ATOM 1787 C C . HIS A 1 223 ? -12.309 -16.654 8.763 1.00 95.69 223 HIS A C 1
ATOM 1789 O O . HIS A 1 223 ? -11.088 -16.835 8.702 1.00 95.69 223 HIS A O 1
ATOM 1795 N N . ASP A 1 224 ? -13.201 -17.630 8.940 1.00 94.81 224 ASP A N 1
ATOM 1796 C CA . ASP A 1 224 ? -12.913 -19.063 8.863 1.00 94.81 224 ASP A CA 1
ATOM 1797 C C . ASP A 1 224 ? -14.084 -19.777 8.153 1.00 94.81 224 ASP A C 1
ATOM 1799 O O . ASP A 1 224 ? -15.168 -19.878 8.731 1.00 94.81 224 ASP A O 1
ATOM 1803 N N . PRO A 1 225 ? -13.933 -20.190 6.879 1.00 94.00 225 PRO A N 1
ATOM 1804 C CA . PRO A 1 225 ? -12.692 -20.214 6.107 1.00 94.00 225 PRO A CA 1
ATOM 1805 C C . PRO A 1 225 ? -12.184 -18.818 5.711 1.00 94.00 225 PRO A C 1
ATOM 1807 O O . PRO A 1 225 ? -12.918 -17.831 5.684 1.00 94.00 225 PRO A O 1
ATOM 1810 N N . LEU A 1 226 ? -10.895 -18.746 5.367 1.00 93.94 226 LEU A N 1
ATOM 1811 C CA . LEU A 1 226 ? -10.249 -17.528 4.874 1.00 93.94 226 LEU A CA 1
ATOM 1812 C C . LEU A 1 226 ? -10.963 -16.972 3.629 1.00 93.94 226 LEU A C 1
ATOM 1814 O O . LEU A 1 226 ? -11.192 -17.703 2.662 1.00 93.94 226 LEU A O 1
ATOM 1818 N N . LEU A 1 227 ? -11.253 -15.665 3.613 1.00 94.00 227 LEU A N 1
ATOM 1819 C CA . LEU A 1 227 ? -11.952 -15.033 2.490 1.00 94.00 227 LEU A CA 1
ATOM 1820 C C . LEU A 1 227 ? -10.995 -14.611 1.374 1.00 94.00 227 LEU A C 1
ATOM 1822 O O . LEU A 1 227 ? -9.930 -14.034 1.604 1.00 94.00 227 LEU A O 1
ATOM 1826 N N . LYS A 1 228 ? -11.424 -14.844 0.135 1.00 90.00 228 LYS A N 1
ATOM 1827 C CA . LYS A 1 228 ? -10.752 -14.361 -1.074 1.00 90.00 228 LYS A CA 1
ATOM 1828 C C . LYS A 1 228 ? -11.122 -12.902 -1.327 1.00 90.00 228 LYS A C 1
ATOM 1830 O O . LYS A 1 228 ? -12.184 -12.431 -0.920 1.00 90.00 228 LYS A O 1
ATOM 1835 N N . PHE A 1 229 ? -10.254 -12.178 -2.018 1.00 86.31 229 PHE A N 1
ATOM 1836 C CA . PHE A 1 229 ? -10.670 -10.933 -2.655 1.00 86.31 229 PHE A CA 1
ATOM 1837 C C . PHE A 1 229 ? -11.367 -11.297 -3.961 1.00 86.31 229 PHE A C 1
ATOM 1839 O O . PHE A 1 229 ? -10.801 -12.060 -4.738 1.00 86.31 229 PHE A O 1
ATOM 1846 N N . ILE A 1 230 ? -12.578 -10.777 -4.165 1.00 83.75 230 ILE A N 1
ATOM 1847 C CA . ILE A 1 230 ? -13.423 -11.100 -5.325 1.00 83.75 230 ILE A CA 1
ATOM 1848 C C . ILE A 1 230 ? -12.661 -10.829 -6.628 1.00 83.75 230 ILE A C 1
ATOM 1850 O O . ILE A 1 230 ? -12.634 -11.681 -7.509 1.00 83.75 230 ILE A O 1
ATOM 1854 N N . ASP A 1 231 ? -11.940 -9.708 -6.678 1.00 78.75 231 ASP A N 1
ATOM 1855 C CA . ASP A 1 231 ? -11.260 -9.244 -7.890 1.00 78.75 231 ASP A CA 1
ATOM 1856 C C . ASP A 1 231 ? -9.767 -9.600 -7.947 1.00 78.75 231 ASP A C 1
ATOM 1858 O O . ASP A 1 231 ? -9.077 -9.229 -8.895 1.00 78.75 231 ASP A O 1
ATOM 1862 N N . MET A 1 232 ? -9.225 -10.304 -6.943 1.00 74.88 232 MET A N 1
ATOM 1863 C CA . MET A 1 232 ? -7.822 -10.723 -6.997 1.00 74.88 232 MET A CA 1
ATOM 1864 C C . MET A 1 232 ? -7.728 -12.109 -7.654 1.00 74.88 232 MET A C 1
ATOM 1866 O O . MET A 1 232 ? -8.357 -13.053 -7.162 1.00 74.88 232 MET A O 1
ATOM 1870 N N . PRO A 1 233 ? -6.911 -12.282 -8.710 1.00 69.06 233 PRO A N 1
ATOM 1871 C CA . PRO A 1 233 ? -6.794 -13.560 -9.401 1.00 69.06 233 PRO A CA 1
ATOM 1872 C C . PRO A 1 233 ? -6.315 -14.667 -8.453 1.00 69.06 233 PRO A C 1
ATOM 1874 O O . PRO A 1 233 ? -5.409 -14.471 -7.641 1.00 69.06 233 PRO A O 1
ATOM 1877 N N . LEU A 1 234 ? -6.937 -15.846 -8.569 1.00 65.12 234 LEU A N 1
ATOM 1878 C CA . LEU A 1 234 ? -6.625 -17.029 -7.752 1.00 65.12 234 LEU A CA 1
ATOM 1879 C C . LEU A 1 234 ? -5.232 -17.601 -8.036 1.00 65.12 234 LEU A C 1
ATOM 1881 O O . LEU A 1 234 ? -4.653 -18.283 -7.191 1.00 65.12 234 LEU A O 1
ATOM 1885 N N . ILE A 1 235 ? -4.724 -17.351 -9.241 1.00 66.06 235 ILE A N 1
ATOM 1886 C CA . ILE A 1 235 ? -3.444 -17.846 -9.726 1.00 66.06 235 ILE A CA 1
ATOM 1887 C C . ILE A 1 235 ? -2.525 -16.634 -9.866 1.00 66.06 235 ILE A C 1
ATOM 1889 O O . ILE A 1 235 ? -2.825 -15.700 -10.606 1.00 66.06 235 ILE A O 1
ATOM 1893 N N . GLU A 1 236 ? -1.415 -16.650 -9.126 1.00 67.31 236 GLU A N 1
ATOM 1894 C CA . GLU A 1 236 ? -0.302 -15.724 -9.344 1.00 67.31 236 GLU A CA 1
ATOM 1895 C C . GLU A 1 236 ? 0.172 -15.913 -10.790 1.00 67.31 236 GLU A C 1
ATOM 1897 O O . GLU A 1 236 ? 0.522 -17.029 -11.171 1.00 67.31 236 GLU A O 1
ATOM 1902 N N . GLU A 1 237 ? 0.165 -14.855 -11.605 1.00 69.56 237 GLU A N 1
ATOM 1903 C CA . GLU A 1 237 ? 0.636 -14.961 -12.988 1.00 69.56 237 GLU A CA 1
ATOM 1904 C C . GLU A 1 237 ? 2.068 -15.527 -13.013 1.00 69.56 237 GLU A C 1
ATOM 1906 O O . GLU A 1 237 ? 2.925 -15.137 -12.212 1.00 69.56 237 GLU A O 1
ATOM 1911 N N . ASP A 1 238 ? 2.343 -16.445 -13.946 1.00 70.31 238 ASP A N 1
ATOM 1912 C CA . ASP A 1 238 ? 3.597 -17.212 -14.027 1.00 70.31 238 ASP A CA 1
ATOM 1913 C C . ASP A 1 238 ? 4.865 -16.349 -13.937 1.00 70.31 238 ASP A C 1
ATOM 1915 O O . ASP A 1 238 ? 5.912 -16.789 -13.446 1.00 70.31 238 ASP A O 1
ATOM 1919 N N . TRP A 1 239 ? 4.806 -15.118 -14.442 1.00 66.56 239 TRP A N 1
ATOM 1920 C CA . TRP A 1 239 ? 5.932 -14.196 -14.408 1.00 66.56 239 TRP A CA 1
ATOM 1921 C C . TRP A 1 239 ? 6.156 -13.605 -13.003 1.00 66.56 239 TRP A C 1
ATOM 1923 O O . TRP A 1 239 ? 7.314 -13.547 -12.582 1.00 66.56 239 TRP A O 1
ATOM 1933 N N . ILE A 1 240 ? 5.096 -13.266 -12.248 1.00 71.31 240 ILE A N 1
ATOM 1934 C CA . ILE A 1 240 ? 5.184 -12.806 -10.845 1.00 71.31 240 ILE A CA 1
ATOM 1935 C C . ILE A 1 240 ? 5.837 -13.910 -10.016 1.00 71.31 240 ILE A C 1
ATOM 1937 O O . ILE A 1 240 ? 6.795 -13.675 -9.271 1.00 71.31 240 ILE A O 1
ATOM 1941 N N . TYR A 1 241 ? 5.379 -15.145 -10.230 1.00 72.44 241 TYR A N 1
ATOM 1942 C CA . TYR A 1 241 ? 5.925 -16.331 -9.588 1.00 72.44 241 TYR A CA 1
ATOM 1943 C C . TYR A 1 241 ? 7.427 -16.498 -9.866 1.00 72.44 241 TYR A C 1
ATOM 1945 O O . TYR A 1 241 ? 8.242 -16.580 -8.935 1.00 72.44 241 TYR A O 1
ATOM 1953 N N . LYS A 1 242 ? 7.817 -16.527 -11.150 1.00 73.44 242 LYS A N 1
ATOM 1954 C CA . LYS A 1 242 ? 9.221 -16.690 -11.570 1.00 73.44 242 LYS A CA 1
ATOM 1955 C C . LYS A 1 242 ? 10.099 -15.597 -10.973 1.00 73.44 242 LYS A C 1
ATOM 1957 O O . LYS A 1 242 ? 11.201 -15.873 -10.489 1.00 73.44 242 LYS A O 1
ATOM 1962 N N . GLU A 1 243 ? 9.607 -14.364 -10.961 1.00 72.50 243 GLU A N 1
ATOM 1963 C CA . GLU A 1 243 ? 10.330 -13.231 -10.408 1.00 72.50 243 GLU A CA 1
ATOM 1964 C C . GLU A 1 243 ? 10.545 -13.373 -8.894 1.00 72.50 243 GLU A C 1
ATOM 1966 O O . GLU A 1 243 ? 11.672 -13.243 -8.393 1.00 72.50 243 GLU A O 1
ATOM 1971 N N . ARG A 1 244 ? 9.482 -13.707 -8.160 1.00 78.56 244 ARG A N 1
ATOM 1972 C CA . ARG A 1 244 ? 9.511 -13.911 -6.710 1.00 78.56 244 ARG A CA 1
ATOM 1973 C C . ARG A 1 244 ? 10.460 -15.038 -6.317 1.00 78.56 244 ARG A C 1
ATOM 1975 O O . ARG A 1 244 ? 11.281 -14.859 -5.410 1.00 78.56 244 ARG A O 1
ATOM 1982 N N . MET A 1 245 ? 10.410 -16.171 -7.016 1.00 77.62 245 MET A N 1
ATOM 1983 C CA . MET A 1 245 ? 11.335 -17.284 -6.786 1.00 77.62 245 MET A CA 1
ATOM 1984 C C . MET A 1 245 ? 12.782 -16.883 -7.084 1.00 77.62 245 MET A C 1
ATOM 1986 O O . MET A 1 245 ? 13.685 -17.203 -6.303 1.00 77.62 245 MET A O 1
ATOM 1990 N N . GLY A 1 246 ? 13.003 -16.075 -8.124 1.00 79.38 246 GLY A N 1
ATOM 1991 C CA . GLY A 1 246 ? 14.301 -15.466 -8.404 1.00 79.38 246 GLY A CA 1
ATOM 1992 C C . GLY A 1 246 ? 14.811 -14.580 -7.260 1.00 79.38 246 GLY A C 1
ATOM 1993 O O . GLY A 1 246 ? 15.988 -14.655 -6.895 1.00 79.38 246 GLY A O 1
ATOM 1994 N N . LEU A 1 247 ? 13.949 -13.766 -6.641 1.00 72.44 247 LEU A N 1
ATOM 1995 C CA . LEU A 1 247 ? 14.309 -12.935 -5.484 1.00 72.44 247 LEU A CA 1
ATOM 1996 C C . LEU A 1 247 ? 14.612 -13.770 -4.235 1.00 72.44 247 LEU A C 1
ATOM 1998 O O . LEU A 1 247 ? 15.606 -13.501 -3.554 1.00 72.44 247 LEU A O 1
ATOM 2002 N N . LYS A 1 248 ? 13.808 -14.801 -3.945 1.00 79.94 248 LYS A N 1
ATOM 2003 C CA . LYS A 1 248 ? 14.043 -15.724 -2.819 1.00 79.94 248 LYS A CA 1
ATOM 2004 C C . LYS A 1 248 ? 15.391 -16.437 -2.981 1.00 79.94 248 LYS A C 1
ATOM 2006 O O . LYS A 1 248 ? 16.184 -16.478 -2.038 1.00 79.94 248 LYS A O 1
ATOM 2011 N N . MET A 1 249 ? 15.703 -16.901 -4.192 1.00 78.25 249 MET A N 1
ATOM 2012 C CA . MET A 1 249 ? 16.975 -17.559 -4.501 1.00 78.25 249 MET A CA 1
ATOM 2013 C C . MET A 1 249 ? 18.169 -16.605 -4.354 1.00 78.25 249 MET A C 1
ATOM 2015 O O . MET A 1 249 ? 19.158 -16.958 -3.711 1.00 78.25 249 MET A O 1
ATOM 2019 N N . LYS A 1 250 ? 18.055 -15.360 -4.841 1.00 75.94 250 LYS A N 1
ATOM 2020 C CA . LYS A 1 250 ? 19.084 -14.320 -4.647 1.00 75.94 250 LYS A CA 1
ATOM 2021 C C . LYS A 1 250 ? 19.332 -14.010 -3.167 1.00 75.94 250 LYS A C 1
ATOM 2023 O O . LYS A 1 250 ? 20.487 -13.900 -2.760 1.00 75.94 250 LYS A O 1
ATOM 2028 N N . ARG A 1 251 ? 18.278 -13.910 -2.344 1.00 79.38 251 ARG A N 1
ATOM 2029 C CA . ARG A 1 251 ? 18.419 -13.705 -0.888 1.00 79.38 251 ARG A CA 1
ATOM 2030 C C . ARG A 1 251 ? 19.147 -14.875 -0.223 1.00 79.38 251 ARG A C 1
ATOM 2032 O O . ARG A 1 251 ? 20.031 -14.637 0.594 1.00 79.38 251 ARG A O 1
ATOM 2039 N N . LYS A 1 252 ? 18.831 -16.118 -0.609 1.00 80.38 252 LYS A N 1
ATOM 2040 C CA . LYS A 1 252 ? 19.504 -17.322 -0.093 1.00 80.38 252 LYS A CA 1
ATOM 2041 C C . LYS A 1 252 ? 21.000 -17.330 -0.435 1.00 80.38 252 LYS A C 1
ATOM 2043 O O . LYS A 1 252 ? 21.816 -17.591 0.443 1.00 80.38 252 LYS A O 1
ATOM 2048 N N . ILE A 1 253 ? 21.360 -16.971 -1.670 1.00 80.56 253 ILE A N 1
ATOM 2049 C CA . ILE A 1 253 ? 22.763 -16.864 -2.111 1.00 80.56 253 ILE A CA 1
ATOM 2050 C C . ILE A 1 253 ? 23.508 -15.786 -1.312 1.00 80.56 253 ILE A C 1
ATOM 2052 O O . ILE A 1 253 ? 24.582 -16.049 -0.772 1.00 80.56 253 ILE A O 1
ATOM 2056 N N . ASN A 1 254 ? 22.925 -14.592 -1.173 1.00 76.31 254 ASN A N 1
ATOM 2057 C CA . ASN A 1 254 ? 23.555 -13.501 -0.425 1.00 76.31 254 ASN A CA 1
ATOM 2058 C C . ASN A 1 254 ? 23.740 -13.841 1.063 1.00 76.31 254 ASN A C 1
ATOM 2060 O O . ASN A 1 254 ? 24.770 -13.500 1.643 1.00 76.31 254 ASN A O 1
ATOM 2064 N N . ASN A 1 255 ? 22.777 -14.537 1.676 1.00 78.31 255 ASN A N 1
ATOM 2065 C CA . ASN A 1 255 ? 22.879 -14.938 3.078 1.00 78.31 255 ASN A CA 1
ATOM 2066 C C . ASN A 1 255 ? 23.980 -15.994 3.296 1.00 78.31 255 ASN A C 1
ATOM 2068 O O . ASN A 1 255 ? 24.755 -15.895 4.246 1.00 78.31 255 ASN A O 1
ATOM 2072 N N . ASN A 1 256 ? 24.114 -16.956 2.376 1.00 79.06 256 ASN A N 1
ATOM 2073 C CA . ASN A 1 256 ? 25.187 -17.951 2.432 1.00 79.06 256 ASN A CA 1
ATOM 2074 C C . ASN A 1 256 ? 26.577 -17.314 2.286 1.00 79.06 256 ASN A C 1
ATOM 2076 O O . ASN A 1 256 ? 27.480 -17.647 3.052 1.00 79.06 256 ASN A O 1
ATOM 2080 N N . ASN A 1 257 ? 26.741 -16.353 1.372 1.00 74.38 257 ASN A N 1
ATOM 2081 C CA . ASN A 1 257 ? 28.018 -15.657 1.187 1.00 74.38 257 ASN A CA 1
ATOM 2082 C C . ASN A 1 257 ? 28.441 -14.872 2.441 1.00 74.38 257 ASN A C 1
ATOM 2084 O O . ASN A 1 257 ? 29.614 -14.880 2.808 1.00 74.38 257 ASN A O 1
ATOM 2088 N N . ASN A 1 258 ? 27.490 -14.258 3.150 1.00 69.50 258 ASN A N 1
ATOM 2089 C CA . ASN A 1 258 ? 27.778 -13.563 4.407 1.00 69.50 258 ASN A CA 1
ATOM 2090 C C . ASN A 1 258 ? 28.169 -14.516 5.548 1.00 69.50 258 ASN A C 1
ATOM 2092 O O . ASN A 1 258 ? 28.942 -14.126 6.424 1.00 69.50 258 ASN A O 1
ATOM 2096 N N . LYS A 1 259 ? 27.666 -15.758 5.546 1.00 70.25 259 LYS A N 1
ATOM 2097 C CA . LYS A 1 259 ? 28.010 -16.766 6.561 1.00 70.25 259 LYS A CA 1
ATOM 2098 C C . LYS A 1 259 ? 29.440 -17.290 6.381 1.00 70.25 259 LYS A C 1
ATOM 2100 O O . LYS A 1 259 ? 30.145 -17.463 7.370 1.00 70.25 259 LYS A O 1
ATOM 2105 N N . ILE A 1 260 ? 29.896 -17.451 5.136 1.00 66.62 260 ILE A N 1
ATOM 2106 C CA . ILE A 1 260 ? 31.257 -17.922 4.819 1.00 66.62 260 ILE A CA 1
ATOM 2107 C C . ILE A 1 260 ? 32.321 -16.903 5.260 1.00 66.62 260 ILE A C 1
ATOM 2109 O O . ILE A 1 260 ? 33.350 -17.288 5.806 1.00 66.62 260 ILE A O 1
ATOM 2113 N N . CYS A 1 261 ? 32.067 -15.598 5.121 1.00 59.25 261 CYS A N 1
ATOM 2114 C CA . CYS A 1 261 ? 33.033 -14.574 5.536 1.00 59.25 261 CYS A CA 1
ATOM 2115 C C . CYS A 1 261 ? 33.163 -14.387 7.059 1.00 59.25 261 CYS A C 1
ATOM 2117 O O . CYS A 1 261 ? 34.101 -13.723 7.493 1.00 59.25 261 CYS A O 1
ATOM 2119 N N . ARG A 1 262 ? 32.254 -14.937 7.876 1.00 57.44 262 ARG A N 1
ATOM 2120 C CA . ARG A 1 262 ? 32.336 -14.843 9.347 1.00 57.44 262 ARG A CA 1
ATOM 2121 C C . ARG A 1 262 ? 33.051 -16.023 10.009 1.00 57.44 262 ARG A C 1
ATOM 2123 O O . ARG A 1 262 ? 33.450 -15.888 11.153 1.00 57.44 262 ARG A O 1
ATOM 2130 N N . GLY A 1 263 ? 33.243 -17.142 9.310 1.00 53.19 263 GLY A N 1
ATOM 2131 C CA . GLY A 1 263 ? 33.776 -18.373 9.908 1.00 53.19 263 GLY A CA 1
ATOM 2132 C C . GLY A 1 263 ? 35.302 -18.503 9.966 1.00 53.19 263 GLY A C 1
ATOM 2133 O O . GLY A 1 263 ? 35.775 -19.509 10.474 1.00 53.19 263 GLY A O 1
ATOM 2134 N N . TYR A 1 264 ? 36.075 -17.545 9.443 1.00 55.34 264 TYR A N 1
ATOM 2135 C CA . TYR A 1 264 ? 37.528 -17.718 9.257 1.00 55.34 264 TYR A CA 1
ATOM 2136 C C . TYR A 1 264 ? 38.432 -16.856 10.153 1.00 55.34 264 TYR A C 1
ATOM 2138 O O . TYR A 1 264 ? 39.640 -16.878 9.960 1.00 55.34 264 TYR A O 1
ATOM 2146 N N . ASN A 1 265 ? 37.887 -16.115 11.127 1.00 53.22 265 ASN A N 1
ATOM 2147 C CA . ASN A 1 265 ? 38.680 -15.175 11.940 1.00 53.22 265 ASN A CA 1
ATOM 2148 C C . ASN A 1 265 ? 38.708 -15.447 13.457 1.00 53.22 265 ASN A C 1
ATOM 2150 O O . ASN A 1 265 ? 39.295 -14.641 14.171 1.00 53.22 265 ASN A O 1
ATOM 2154 N N . ASP A 1 266 ? 38.140 -16.551 13.955 1.00 54.47 266 ASP A N 1
ATOM 2155 C CA . ASP A 1 266 ? 38.007 -16.782 15.410 1.00 54.47 266 ASP A CA 1
ATOM 2156 C C . ASP A 1 266 ? 38.994 -17.796 16.026 1.00 54.47 266 ASP A C 1
ATOM 2158 O O . ASP A 1 266 ? 38.842 -18.140 17.193 1.00 54.47 266 ASP A O 1
ATOM 2162 N N . ASN A 1 267 ? 40.041 -18.242 15.314 1.00 54.69 267 ASN A N 1
ATOM 2163 C CA . ASN A 1 267 ? 40.933 -19.296 15.838 1.00 54.69 267 ASN A CA 1
ATOM 2164 C C . ASN A 1 267 ? 42.352 -18.893 16.280 1.00 54.69 267 ASN A C 1
ATOM 2166 O O . ASN A 1 267 ? 43.042 -19.752 16.817 1.00 54.69 267 ASN A O 1
ATOM 2170 N N . ASP A 1 268 ? 42.770 -17.624 16.202 1.00 54.16 268 ASP A N 1
ATOM 2171 C CA . ASP A 1 268 ? 44.168 -17.250 16.516 1.00 54.16 268 ASP A CA 1
ATOM 2172 C C . ASP A 1 268 ? 44.334 -16.320 17.730 1.00 54.16 268 ASP A C 1
ATOM 2174 O O . ASP A 1 268 ? 45.161 -15.409 17.714 1.00 54.16 268 ASP A O 1
ATOM 2178 N N . ASN A 1 269 ? 43.573 -16.512 18.816 1.00 47.50 269 ASN A N 1
ATOM 2179 C CA . ASN A 1 269 ? 43.892 -15.801 20.063 1.00 47.50 269 ASN A CA 1
ATOM 2180 C C . ASN A 1 269 ? 43.622 -16.602 21.346 1.00 47.50 269 ASN A C 1
ATOM 2182 O O . ASN A 1 269 ? 42.965 -16.131 22.273 1.00 47.50 269 ASN A O 1
ATOM 2186 N N . LYS A 1 270 ? 44.164 -17.823 21.414 1.00 51.59 270 LYS A N 1
ATOM 2187 C CA . LYS A 1 270 ? 44.497 -18.471 22.690 1.00 51.59 270 LYS A CA 1
ATOM 2188 C C . LYS A 1 270 ? 45.993 -18.307 22.937 1.00 51.59 270 LYS A C 1
ATOM 2190 O O . LYS A 1 270 ? 46.788 -19.046 22.371 1.00 51.59 270 LYS A O 1
ATOM 2195 N N . GLY A 1 271 ? 46.369 -17.360 23.790 1.00 49.44 271 GLY A N 1
ATOM 2196 C CA . GLY A 1 271 ? 47.735 -17.294 24.303 1.00 49.44 271 GLY A CA 1
ATOM 2197 C C . GLY A 1 271 ? 48.134 -15.922 24.819 1.00 49.44 271 GLY A C 1
ATOM 2198 O O . GLY A 1 271 ? 48.723 -15.148 24.075 1.00 49.44 271 GLY A O 1
ATOM 2199 N N . SER A 1 272 ? 47.808 -15.638 26.083 1.00 45.91 272 SER A N 1
ATOM 2200 C CA . SER A 1 272 ? 48.691 -15.049 27.113 1.00 45.91 272 SER A CA 1
ATOM 2201 C C . SER A 1 272 ? 47.873 -14.287 28.162 1.00 45.91 272 SER A C 1
ATOM 2203 O O . SER A 1 272 ? 47.560 -13.106 28.029 1.00 45.91 272 SER A O 1
ATOM 2205 N N . GLU A 1 273 ? 47.537 -14.995 29.240 1.00 52.38 273 GLU A N 1
ATOM 2206 C CA . GLU A 1 273 ? 47.392 -14.376 30.553 1.00 52.38 273 GLU A CA 1
ATOM 2207 C C . GLU A 1 273 ? 48.786 -13.978 31.043 1.00 52.38 273 GLU A C 1
ATOM 2209 O O . GLU A 1 273 ? 49.652 -14.828 31.233 1.00 52.38 273 GLU A O 1
ATOM 2214 N N . SER A 1 274 ? 48.985 -12.690 31.301 1.00 44.72 274 SER A N 1
ATOM 2215 C CA . SER A 1 274 ? 49.893 -12.242 32.353 1.00 44.72 274 SER A CA 1
ATOM 2216 C C . SER A 1 274 ? 49.456 -10.866 32.849 1.00 44.72 274 SER A C 1
ATOM 2218 O O . SER A 1 274 ? 49.575 -9.865 32.144 1.00 44.72 274 SER A O 1
ATOM 2220 N N . LYS A 1 275 ? 48.906 -10.862 34.068 1.00 50.00 275 LYS A N 1
ATOM 2221 C CA . LYS A 1 275 ? 49.197 -9.922 35.164 1.00 50.00 275 LYS A CA 1
ATOM 2222 C C . LYS A 1 275 ? 50.118 -8.746 34.793 1.00 50.00 275 LYS A C 1
ATOM 2224 O O . LYS A 1 275 ? 51.278 -8.984 34.473 1.00 50.00 275 LYS A O 1
ATOM 2229 N N . LEU A 1 276 ? 49.644 -7.510 34.977 1.00 44.25 276 LEU A N 1
ATOM 2230 C CA . LEU A 1 276 ? 50.296 -6.503 35.833 1.00 44.25 276 LEU A CA 1
ATOM 2231 C C . LEU A 1 276 ? 49.487 -5.201 35.900 1.00 44.25 276 LEU A C 1
ATOM 2233 O O . LEU A 1 276 ? 48.861 -4.758 34.939 1.00 44.25 276 LEU A O 1
ATOM 2237 N N . GLU A 1 277 ? 49.489 -4.657 37.109 1.00 49.19 277 GLU A N 1
ATOM 2238 C CA . GLU A 1 277 ? 48.787 -3.480 37.592 1.00 49.19 277 GLU A CA 1
ATOM 2239 C C . GLU A 1 277 ? 49.365 -2.160 37.058 1.00 49.19 277 GLU A C 1
ATOM 2241 O O . GLU A 1 277 ? 50.521 -2.063 36.654 1.00 49.19 277 GLU A O 1
ATOM 2246 N N . SER A 1 278 ? 48.542 -1.113 37.178 1.00 58.94 278 SER A N 1
ATOM 2247 C CA . SER A 1 278 ? 48.908 0.311 37.206 1.00 58.94 278 SER A CA 1
ATOM 2248 C C . SER A 1 278 ? 49.619 0.895 35.974 1.00 58.94 278 SER A C 1
ATOM 2250 O O . SER A 1 278 ? 50.837 1.013 35.928 1.00 58.94 278 SER A O 1
ATOM 2252 N N . GLU A 1 279 ? 48.841 1.432 35.025 1.00 45.69 279 GLU A N 1
ATOM 2253 C CA . GLU A 1 279 ? 49.354 2.441 34.088 1.00 45.69 279 GLU A CA 1
ATOM 2254 C C . GLU A 1 279 ? 48.496 3.709 34.075 1.00 45.69 279 GLU A C 1
ATOM 2256 O O . GLU A 1 279 ? 47.267 3.695 33.958 1.00 45.69 279 GLU A O 1
ATOM 2261 N N . SER A 1 280 ? 49.213 4.821 34.214 1.00 55.03 280 SER A N 1
ATOM 2262 C CA . SER A 1 280 ? 48.734 6.181 34.400 1.00 55.03 280 SER A CA 1
ATOM 2263 C C . SER A 1 280 ? 48.021 6.762 33.172 1.00 55.03 280 SER A C 1
ATOM 2265 O O . SER A 1 280 ? 48.165 6.322 32.031 1.00 55.03 280 SER A O 1
ATOM 2267 N N . VAL A 1 281 ? 47.270 7.839 33.410 1.00 53.12 281 VAL A N 1
ATOM 2268 C CA . VAL A 1 281 ? 46.453 8.603 32.446 1.00 53.12 281 VAL A CA 1
ATOM 2269 C C . VAL A 1 281 ? 47.222 9.081 31.191 1.00 53.12 281 VAL A C 1
ATOM 2271 O O . VAL A 1 281 ? 46.606 9.421 30.177 1.00 53.12 281 VAL A O 1
ATOM 2274 N N . VAL A 1 282 ? 48.557 9.028 31.186 1.00 51.34 282 VAL A N 1
ATOM 2275 C CA . VAL A 1 282 ? 49.420 9.539 30.109 1.00 51.34 282 VAL A CA 1
ATOM 2276 C C . VAL A 1 282 ? 49.459 8.619 28.868 1.00 51.34 282 VAL A C 1
ATOM 2278 O O . VAL A 1 282 ? 49.561 9.109 27.738 1.00 51.34 282 VAL A O 1
ATOM 2281 N N . THR A 1 283 ? 49.249 7.302 28.994 1.00 46.56 283 THR A N 1
ATOM 2282 C CA . THR A 1 283 ? 49.300 6.366 27.842 1.00 46.56 283 THR A CA 1
ATOM 2283 C C . THR A 1 283 ? 48.050 6.395 26.944 1.00 46.56 283 THR A C 1
ATOM 2285 O O . THR A 1 283 ? 48.102 5.983 25.775 1.00 46.56 283 THR A O 1
ATOM 2288 N N . LYS A 1 284 ? 46.929 6.983 27.397 1.00 49.50 284 LYS A N 1
ATOM 2289 C CA . LYS A 1 284 ? 45.715 7.166 26.567 1.00 49.50 284 LYS A CA 1
ATOM 2290 C C . LYS A 1 284 ? 45.904 8.184 25.429 1.00 49.50 284 LYS A C 1
ATOM 2292 O O . LYS A 1 284 ? 45.218 8.084 24.404 1.00 49.50 284 LYS A O 1
ATOM 2297 N N . ILE A 1 285 ? 46.853 9.117 25.544 1.00 50.84 285 ILE A N 1
ATOM 2298 C CA . ILE A 1 285 ? 47.098 10.155 24.525 1.00 50.84 285 ILE A CA 1
ATOM 2299 C C . ILE A 1 285 ? 47.924 9.602 23.346 1.00 50.84 285 ILE A C 1
ATOM 2301 O O . ILE A 1 285 ? 47.619 9.886 22.182 1.00 50.84 285 ILE A O 1
ATOM 2305 N N . ILE A 1 286 ? 48.888 8.711 23.601 1.00 50.50 286 ILE A N 1
ATOM 2306 C CA . ILE A 1 286 ? 49.749 8.129 22.553 1.00 50.50 286 ILE A CA 1
ATOM 2307 C C . ILE A 1 286 ? 48.973 7.127 21.674 1.00 50.50 286 ILE A C 1
ATOM 2309 O O . ILE A 1 286 ? 49.105 7.133 20.443 1.00 50.50 286 ILE A O 1
ATOM 2313 N N . ARG A 1 287 ? 48.055 6.337 22.254 1.00 47.22 287 ARG A N 1
ATOM 2314 C CA . ARG A 1 287 ? 47.207 5.393 21.490 1.00 47.22 287 ARG A CA 1
ATOM 2315 C C . ARG A 1 287 ? 46.222 6.096 20.540 1.00 47.22 287 ARG A C 1
ATOM 2317 O O . ARG A 1 287 ? 45.903 5.556 19.478 1.00 47.22 287 ARG A O 1
ATOM 2324 N N . ARG A 1 288 ? 45.789 7.327 20.851 1.00 50.59 288 ARG A N 1
ATOM 2325 C CA . ARG A 1 288 ? 44.933 8.137 19.959 1.00 50.59 288 ARG A CA 1
ATOM 2326 C C . ARG A 1 288 ? 45.695 8.723 18.762 1.00 50.59 288 ARG A C 1
ATOM 2328 O O . ARG A 1 288 ? 45.098 8.858 17.692 1.00 50.59 288 ARG A O 1
ATOM 2335 N N . ARG A 1 289 ? 47.004 8.991 18.876 1.00 48.19 289 ARG A N 1
ATOM 2336 C CA . ARG A 1 289 ? 47.826 9.479 17.748 1.00 48.19 289 ARG A CA 1
ATOM 2337 C C . ARG A 1 289 ? 48.143 8.388 16.713 1.00 48.19 289 ARG A C 1
ATOM 2339 O O . ARG A 1 289 ? 48.041 8.658 15.517 1.00 48.19 289 ARG A O 1
ATOM 2346 N N . ARG A 1 290 ? 48.380 7.131 17.118 1.00 47.62 290 ARG A N 1
ATOM 2347 C CA . ARG A 1 290 ? 48.615 6.018 16.162 1.00 47.62 290 ARG A CA 1
ATOM 2348 C C . ARG A 1 290 ? 47.392 5.653 15.301 1.00 47.62 290 ARG A C 1
ATOM 2350 O O . ARG A 1 290 ? 47.556 5.202 14.170 1.00 47.62 290 ARG A O 1
ATOM 2357 N N . LYS A 1 291 ? 46.162 5.920 15.761 1.00 47.03 291 LYS A N 1
ATOM 2358 C CA . LYS A 1 291 ? 44.929 5.633 14.992 1.00 47.03 291 LYS A CA 1
ATOM 2359 C C . LYS A 1 291 ? 44.640 6.651 13.874 1.00 47.03 291 LYS A C 1
ATOM 2361 O O . LYS A 1 291 ? 43.903 6.333 12.942 1.00 47.03 291 LYS A O 1
ATOM 2366 N N . LYS A 1 292 ? 45.229 7.856 13.923 1.00 49.19 292 LYS A N 1
ATOM 2367 C CA . LYS A 1 292 ? 45.086 8.867 12.854 1.00 49.19 292 LYS A CA 1
ATOM 2368 C C . LYS A 1 292 ? 46.036 8.630 11.669 1.00 49.19 292 LYS A C 1
ATOM 2370 O O . LYS A 1 292 ? 45.666 8.955 10.546 1.00 49.19 292 LYS A O 1
ATOM 2375 N N . LEU A 1 293 ? 47.178 7.967 11.877 1.00 47.81 293 LEU A N 1
ATOM 2376 C CA . LEU A 1 293 ? 48.119 7.597 10.805 1.00 47.81 293 LEU A CA 1
ATOM 2377 C C . LEU A 1 293 ? 47.701 6.353 9.996 1.00 47.81 293 LEU A C 1
ATOM 2379 O O . LEU A 1 293 ? 48.124 6.206 8.854 1.00 47.81 293 LEU A O 1
ATOM 2383 N N . SER A 1 294 ? 46.827 5.477 10.513 1.00 48.53 294 SER A N 1
ATOM 2384 C CA . SER A 1 294 ? 46.330 4.340 9.712 1.00 48.53 294 SER A CA 1
ATOM 2385 C C . SER A 1 294 ? 45.198 4.723 8.745 1.00 48.53 294 SER A C 1
ATOM 2387 O O . SER A 1 294 ? 45.001 4.058 7.727 1.00 48.53 294 SER A O 1
ATOM 2389 N N . ARG A 1 295 ? 44.484 5.829 9.009 1.00 48.59 295 ARG A N 1
ATOM 2390 C CA . ARG A 1 295 ? 43.388 6.328 8.157 1.00 48.59 295 ARG A CA 1
ATOM 2391 C C . ARG A 1 295 ? 43.867 7.066 6.902 1.00 48.59 295 ARG A C 1
ATOM 2393 O O . ARG A 1 295 ? 43.165 7.039 5.895 1.00 48.59 295 ARG A O 1
ATOM 2400 N N . SER A 1 296 ? 45.054 7.670 6.910 1.00 48.75 296 SER A N 1
ATOM 2401 C CA . SER A 1 296 ? 45.631 8.282 5.700 1.00 48.75 296 SER A CA 1
ATOM 2402 C C . SER A 1 296 ? 46.091 7.227 4.684 1.00 48.75 296 SER A C 1
ATOM 2404 O O . SER A 1 296 ? 46.012 7.451 3.478 1.00 48.75 296 SER A O 1
ATOM 2406 N N . ASN A 1 297 ? 46.464 6.029 5.146 1.00 51.28 297 ASN A N 1
ATOM 2407 C CA . ASN A 1 297 ? 46.954 4.954 4.280 1.00 51.28 297 ASN A CA 1
ATOM 2408 C C . ASN A 1 297 ? 45.821 4.169 3.573 1.00 51.28 297 ASN A C 1
ATOM 2410 O O . ASN A 1 297 ? 46.033 3.545 2.531 1.00 51.28 297 ASN A O 1
ATOM 2414 N N . THR A 1 298 ? 44.581 4.222 4.075 1.00 54.38 298 THR A N 1
ATOM 2415 C CA . THR A 1 298 ? 43.431 3.563 3.425 1.00 54.38 298 THR A CA 1
ATOM 2416 C C . THR A 1 298 ? 42.871 4.367 2.252 1.00 54.38 298 THR A C 1
ATOM 2418 O O . THR A 1 298 ? 42.431 3.765 1.269 1.00 54.38 298 THR A O 1
ATOM 2421 N N . ARG A 1 299 ? 42.949 5.707 2.285 1.00 56.06 299 ARG A N 1
ATOM 2422 C CA . ARG A 1 299 ? 42.527 6.568 1.163 1.00 56.06 299 ARG A CA 1
ATOM 2423 C C . ARG A 1 299 ? 43.431 6.374 -0.058 1.00 56.06 299 ARG A C 1
ATOM 2425 O O . ARG A 1 299 ? 42.920 6.126 -1.148 1.00 56.06 299 ARG A O 1
ATOM 2432 N N . SER A 1 300 ? 44.751 6.350 0.138 1.00 57.88 300 SER A N 1
ATOM 2433 C CA . SER A 1 300 ? 45.719 6.096 -0.941 1.00 57.88 300 SER A CA 1
ATOM 2434 C C . SER A 1 300 ? 45.603 4.680 -1.515 1.00 57.88 300 SER A C 1
ATOM 2436 O O . SER A 1 300 ? 45.665 4.495 -2.731 1.00 57.88 300 SER A O 1
ATOM 2438 N N . LYS A 1 301 ? 45.330 3.669 -0.676 1.00 63.81 301 LYS A N 1
ATOM 2439 C CA . LYS A 1 301 ? 45.046 2.303 -1.152 1.00 63.81 301 LYS A CA 1
ATOM 2440 C C . LYS A 1 301 ? 4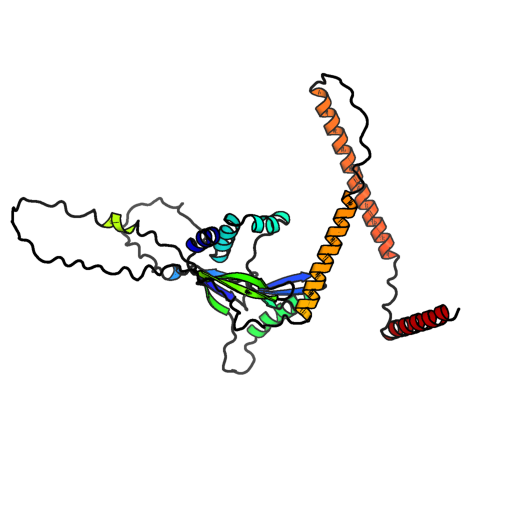3.735 2.214 -1.945 1.00 63.81 301 LYS A C 1
ATOM 2442 O O . LYS A 1 301 ? 43.674 1.463 -2.917 1.00 63.81 301 LYS A O 1
ATOM 2447 N N . ARG A 1 302 ? 42.701 2.985 -1.580 1.00 66.69 302 ARG A N 1
ATOM 2448 C CA . ARG A 1 302 ? 41.412 3.022 -2.299 1.00 66.69 302 ARG A CA 1
ATOM 2449 C C . ARG A 1 302 ? 41.544 3.656 -3.686 1.00 66.69 302 ARG A C 1
ATOM 2451 O O . ARG A 1 302 ? 40.979 3.118 -4.634 1.00 66.69 302 ARG A O 1
ATOM 2458 N N . ILE A 1 303 ? 42.331 4.728 -3.807 1.00 68.00 303 ILE A N 1
ATOM 2459 C CA . ILE A 1 303 ? 42.617 5.400 -5.087 1.00 68.00 303 ILE A CA 1
ATOM 2460 C C . ILE A 1 303 ? 43.425 4.477 -6.010 1.00 68.00 303 ILE A C 1
ATOM 2462 O O . ILE A 1 303 ? 43.014 4.232 -7.141 1.00 68.00 303 ILE A O 1
ATOM 2466 N N . ARG A 1 304 ? 44.484 3.829 -5.499 1.00 71.50 304 ARG A N 1
ATOM 2467 C CA . ARG A 1 304 ? 45.267 2.862 -6.295 1.00 71.50 304 ARG A CA 1
ATOM 2468 C C . ARG A 1 304 ? 44.425 1.679 -6.791 1.00 71.50 304 ARG A C 1
ATOM 2470 O O . ARG A 1 304 ? 44.644 1.189 -7.897 1.00 71.50 304 ARG A O 1
ATOM 2477 N N . ARG A 1 305 ? 43.438 1.217 -6.009 1.00 71.56 305 ARG A N 1
ATOM 2478 C CA . ARG A 1 305 ? 42.510 0.151 -6.436 1.00 71.56 305 ARG A CA 1
ATOM 2479 C C . ARG A 1 305 ? 41.543 0.617 -7.529 1.00 71.56 305 ARG A C 1
ATOM 2481 O O . ARG A 1 305 ? 41.269 -0.161 -8.441 1.00 71.56 305 ARG A O 1
ATOM 2488 N N . SER A 1 306 ? 41.036 1.853 -7.466 1.00 75.62 306 SER A N 1
ATOM 2489 C CA . SER A 1 306 ? 40.123 2.366 -8.498 1.00 75.62 306 SER A CA 1
ATOM 2490 C C . SER A 1 306 ? 40.847 2.633 -9.822 1.00 75.62 306 SER A C 1
ATOM 2492 O O . SER A 1 306 ? 40.309 2.290 -10.874 1.00 75.62 306 SER A O 1
ATOM 2494 N N . GLU A 1 307 ? 42.089 3.125 -9.786 1.00 74.00 307 GLU A N 1
ATOM 2495 C CA . GLU A 1 307 ? 42.920 3.301 -10.984 1.00 74.00 307 GLU A CA 1
ATOM 2496 C C . GLU A 1 307 ? 43.295 1.971 -11.636 1.00 74.00 307 GLU A C 1
ATOM 2498 O O . GLU A 1 307 ? 43.206 1.840 -12.858 1.00 74.00 307 GLU A O 1
ATOM 2503 N N . ARG A 1 308 ? 43.649 0.951 -10.840 1.00 76.06 308 ARG A N 1
ATOM 2504 C CA . ARG A 1 308 ? 43.938 -0.391 -11.370 1.00 76.06 308 ARG A CA 1
ATOM 2505 C C . ARG A 1 308 ? 42.705 -1.000 -12.041 1.00 76.06 308 ARG A C 1
ATOM 2507 O O . ARG A 1 308 ? 42.827 -1.570 -13.120 1.00 76.06 308 ARG A O 1
ATOM 2514 N N . ASN A 1 309 ? 41.517 -0.804 -11.465 1.00 71.31 309 ASN A N 1
ATOM 2515 C CA . ASN A 1 309 ? 40.260 -1.248 -12.072 1.00 71.31 309 ASN A CA 1
ATOM 2516 C C . ASN A 1 309 ? 39.889 -0.449 -13.333 1.00 71.31 309 ASN A C 1
ATOM 2518 O O . ASN A 1 309 ? 39.338 -1.032 -14.264 1.00 71.31 309 ASN A O 1
ATOM 2522 N N . ARG A 1 310 ? 40.213 0.851 -13.404 1.00 72.44 310 ARG A N 1
ATOM 2523 C CA . ARG A 1 310 ? 40.050 1.655 -14.628 1.00 72.44 310 ARG A CA 1
ATOM 2524 C C . ARG A 1 310 ? 40.984 1.185 -15.746 1.00 72.44 310 ARG A C 1
ATOM 2526 O O . ARG A 1 310 ? 40.506 0.969 -16.852 1.00 72.44 310 ARG A O 1
ATOM 2533 N N . LYS A 1 311 ? 42.268 0.942 -15.448 1.00 75.94 311 LYS A N 1
ATOM 2534 C CA . LYS A 1 311 ? 43.246 0.410 -16.420 1.00 75.94 311 LYS A CA 1
ATOM 2535 C C . LYS A 1 311 ? 42.920 -1.016 -16.878 1.00 75.94 311 LYS A C 1
ATOM 2537 O O . LYS A 1 311 ? 43.168 -1.351 -18.029 1.00 75.94 311 LYS A O 1
ATOM 2542 N N . MET A 1 312 ? 42.359 -1.852 -16.001 1.00 72.38 312 MET A N 1
ATOM 2543 C CA . MET A 1 312 ? 41.860 -3.180 -16.383 1.00 72.38 312 MET A CA 1
ATOM 2544 C C . MET A 1 312 ? 40.636 -3.061 -17.299 1.00 72.38 312 MET A C 1
ATOM 2546 O O . MET A 1 312 ? 40.596 -3.702 -18.343 1.00 72.38 312 MET A O 1
ATOM 2550 N N . LYS A 1 313 ? 39.670 -2.189 -16.971 1.00 69.50 313 LYS A N 1
ATOM 2551 C CA . LYS A 1 313 ? 38.484 -1.966 -17.814 1.00 69.50 313 LYS A CA 1
ATOM 2552 C C . LYS A 1 313 ? 38.814 -1.379 -19.185 1.00 69.50 313 LYS A C 1
ATOM 2554 O O . LYS A 1 313 ? 38.165 -1.764 -20.144 1.00 69.50 313 LYS A O 1
ATOM 2559 N N . SER A 1 314 ? 39.810 -0.497 -19.295 1.00 70.25 314 SER A N 1
ATOM 2560 C CA . SER A 1 314 ? 40.198 0.080 -20.591 1.00 70.25 314 SER A CA 1
ATOM 2561 C C . SER A 1 314 ? 40.968 -0.893 -21.490 1.00 70.25 314 SER A C 1
ATOM 2563 O O . SER A 1 314 ? 41.118 -0.620 -22.672 1.00 70.25 314 SER A O 1
ATOM 2565 N N . LYS A 1 315 ? 41.477 -2.008 -20.944 1.00 67.88 315 LYS A N 1
ATOM 2566 C CA . LYS A 1 315 ? 42.181 -3.054 -21.705 1.00 67.88 315 LYS A CA 1
ATOM 2567 C C . LYS A 1 315 ? 41.310 -4.259 -22.045 1.00 67.88 315 LYS A C 1
ATOM 2569 O O . LYS A 1 315 ? 41.718 -5.089 -22.848 1.00 67.88 315 LYS A O 1
ATOM 2574 N N . MET A 1 316 ? 40.123 -4.371 -21.453 1.00 57.28 316 MET A N 1
ATOM 2575 C CA . MET A 1 316 ? 39.157 -5.382 -21.859 1.00 57.28 316 MET A CA 1
ATOM 2576 C C . MET A 1 316 ? 38.367 -4.831 -23.040 1.00 57.28 316 MET A C 1
ATOM 2578 O O . MET A 1 316 ? 37.334 -4.191 -22.850 1.00 57.28 316 MET A O 1
ATOM 2582 N N . SER A 1 317 ? 38.864 -5.066 -24.259 1.00 66.19 317 SER A N 1
ATOM 2583 C CA . SER A 1 317 ? 38.011 -4.971 -25.441 1.00 66.19 317 SER A CA 1
ATOM 2584 C C . SER A 1 317 ? 36.824 -5.889 -25.186 1.00 66.19 317 SER A C 1
ATOM 2586 O O . SER A 1 317 ? 37.005 -7.094 -24.994 1.00 66.19 317 SER A O 1
ATOM 2588 N N . ILE A 1 318 ? 35.629 -5.317 -25.090 1.00 66.00 318 ILE A N 1
ATOM 2589 C CA . ILE A 1 318 ? 34.408 -6.103 -24.971 1.00 66.00 318 ILE A CA 1
ATOM 2590 C C . ILE A 1 318 ? 34.342 -6.911 -26.269 1.00 66.00 318 ILE A C 1
ATOM 2592 O O . ILE A 1 318 ? 34.247 -6.292 -27.331 1.00 66.00 318 ILE A O 1
ATOM 2596 N N . PRO A 1 319 ? 34.486 -8.250 -26.228 1.00 72.50 319 PRO A N 1
ATOM 2597 C CA . PRO A 1 319 ? 34.345 -9.034 -27.440 1.00 72.50 319 PRO A CA 1
ATOM 2598 C C . PRO A 1 319 ? 32.939 -8.775 -27.995 1.00 72.50 319 PRO A C 1
ATOM 2600 O O . PRO A 1 319 ? 32.002 -8.620 -27.198 1.00 72.50 319 PRO A O 1
ATOM 2603 N N . PRO A 1 320 ? 32.784 -8.681 -29.325 1.00 79.50 320 PRO A N 1
ATOM 2604 C CA . PRO A 1 320 ? 31.482 -8.473 -29.937 1.00 79.50 320 PRO A CA 1
ATOM 2605 C C . PRO A 1 320 ? 30.491 -9.501 -29.387 1.00 79.50 320 PRO A C 1
ATOM 2607 O O . PRO A 1 320 ? 30.831 -10.664 -29.149 1.00 79.50 320 PRO A O 1
ATOM 2610 N N . VAL A 1 321 ? 29.277 -9.034 -29.096 1.00 83.00 321 VAL A N 1
ATOM 2611 C CA . VAL A 1 321 ? 28.210 -9.889 -28.577 1.00 83.00 321 VAL A CA 1
ATOM 2612 C C . VAL A 1 321 ? 27.938 -10.958 -29.629 1.00 83.00 321 VAL A C 1
ATOM 2614 O O . VAL A 1 321 ? 27.559 -10.626 -30.748 1.00 83.00 321 VAL A O 1
ATOM 2617 N N . ALA A 1 322 ? 28.167 -12.220 -29.261 1.00 83.69 322 ALA A N 1
ATOM 2618 C CA . ALA A 1 322 ? 27.986 -13.349 -30.163 1.00 83.69 322 ALA A CA 1
ATOM 2619 C C . ALA A 1 322 ? 26.563 -13.355 -30.731 1.00 83.69 322 ALA A C 1
ATOM 2621 O O . ALA A 1 322 ? 25.592 -13.175 -29.983 1.00 83.69 322 ALA A O 1
ATOM 2622 N N . THR A 1 323 ? 26.439 -13.556 -32.040 1.00 90.19 323 THR A N 1
ATOM 2623 C CA . THR A 1 323 ? 25.132 -13.617 -32.699 1.00 90.19 323 THR A CA 1
ATOM 2624 C C . THR A 1 323 ? 24.351 -14.841 -32.214 1.00 90.19 323 THR A C 1
ATOM 2626 O O . THR A 1 323 ? 24.907 -15.802 -31.671 1.00 90.19 323 THR A O 1
ATOM 2629 N N . LYS A 1 324 ? 23.024 -14.820 -32.385 1.00 90.38 324 LYS A N 1
ATOM 2630 C CA . LYS A 1 324 ? 22.156 -15.944 -31.995 1.00 90.38 324 LYS A CA 1
ATOM 2631 C C . LYS A 1 324 ? 22.607 -17.260 -32.654 1.00 90.38 324 LYS A C 1
ATOM 2633 O O . LYS A 1 324 ? 22.604 -18.294 -31.990 1.00 90.38 324 LYS A O 1
ATOM 2638 N N . GLU A 1 325 ? 23.081 -17.184 -33.897 1.00 90.94 325 GLU A N 1
ATOM 2639 C CA . GLU A 1 325 ? 23.636 -18.305 -34.666 1.00 90.94 325 GLU A CA 1
ATOM 2640 C C . GLU A 1 325 ? 24.940 -18.846 -34.063 1.00 90.94 325 GLU A C 1
ATOM 2642 O O . GLU A 1 325 ? 25.056 -20.052 -33.847 1.00 90.94 325 GLU A O 1
ATOM 2647 N N . GLU A 1 326 ? 25.890 -17.986 -33.674 1.00 91.19 326 GLU A N 1
ATOM 2648 C CA . GLU A 1 326 ? 27.134 -18.427 -33.018 1.00 91.19 326 GLU A CA 1
ATOM 2649 C C . GLU A 1 326 ? 26.875 -19.144 -31.684 1.00 91.19 326 GLU A C 1
ATOM 2651 O O . GLU A 1 326 ? 27.580 -20.090 -31.309 1.00 91.19 326 GLU A O 1
ATOM 2656 N N . ILE A 1 327 ? 25.863 -18.696 -30.934 1.00 92.94 327 ILE A N 1
ATOM 2657 C CA . ILE A 1 327 ? 25.470 -19.324 -29.666 1.00 92.94 327 ILE A CA 1
ATOM 2658 C C . ILE A 1 327 ? 24.896 -20.724 -29.917 1.00 92.94 327 ILE A C 1
ATOM 2660 O O . ILE A 1 327 ? 25.180 -21.660 -29.157 1.00 92.94 327 ILE A O 1
ATOM 2664 N N . GLU A 1 328 ? 24.102 -20.881 -30.972 1.00 92.88 328 GLU A N 1
ATOM 2665 C CA . GLU A 1 328 ? 23.485 -22.149 -31.354 1.00 92.88 328 GLU A CA 1
ATOM 2666 C C . GLU A 1 328 ? 24.518 -23.143 -31.903 1.00 92.88 328 GLU A C 1
ATOM 2668 O O . GLU A 1 328 ? 24.563 -24.297 -31.462 1.00 92.88 328 GLU A O 1
ATOM 2673 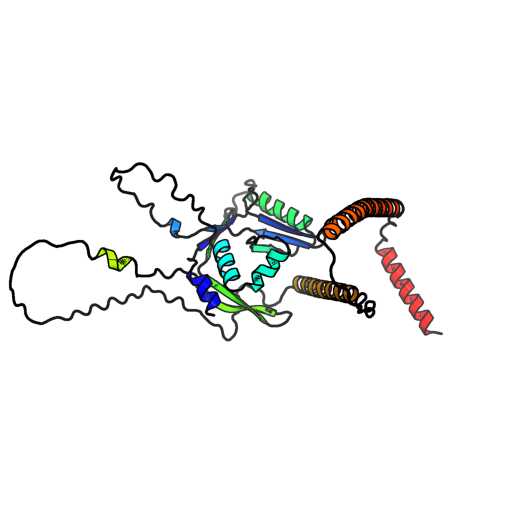N N . GLN A 1 329 ? 25.457 -22.670 -32.722 1.00 94.81 329 GLN A N 1
ATOM 2674 C CA . GLN A 1 329 ? 26.576 -23.466 -33.224 1.00 94.81 329 GLN A CA 1
ATOM 2675 C C . GLN A 1 329 ? 27.474 -23.970 -32.081 1.00 94.81 329 GLN A C 1
ATOM 2677 O O . GLN A 1 329 ? 27.785 -25.162 -32.007 1.00 94.81 329 GLN A O 1
ATOM 2682 N N . LYS A 1 330 ? 27.787 -23.119 -31.089 1.00 93.81 330 LYS A N 1
ATOM 2683 C CA . LYS A 1 330 ? 28.517 -23.537 -29.873 1.00 93.81 330 LYS A CA 1
ATOM 2684 C C . LYS A 1 330 ? 27.750 -24.557 -29.030 1.00 93.81 330 LYS A C 1
ATOM 2686 O O . LYS A 1 330 ? 28.369 -25.403 -28.375 1.00 93.81 330 LYS A O 1
ATOM 2691 N N . ARG A 1 331 ? 26.412 -24.497 -28.993 1.00 93.50 331 ARG A N 1
ATOM 2692 C CA . ARG A 1 331 ? 25.595 -25.528 -28.325 1.00 93.50 331 ARG A CA 1
ATOM 2693 C C . ARG A 1 331 ? 25.691 -26.861 -29.055 1.00 93.50 331 ARG A C 1
ATOM 2695 O O . ARG A 1 331 ? 25.857 -27.885 -28.388 1.00 93.50 331 ARG A O 1
ATOM 2702 N N . PHE A 1 332 ? 25.620 -26.844 -30.383 1.00 94.62 332 PHE A N 1
ATOM 2703 C CA . PHE A 1 332 ? 25.738 -28.046 -31.200 1.00 94.62 332 PHE A CA 1
ATOM 2704 C C . PHE A 1 332 ? 27.113 -28.703 -31.031 1.00 94.62 332 PHE A C 1
ATOM 2706 O O . PHE A 1 332 ? 27.197 -29.888 -30.707 1.00 94.62 332 PHE A O 1
ATOM 2713 N N . GLU A 1 333 ? 28.188 -27.916 -31.101 1.00 94.00 333 GLU A N 1
ATOM 2714 C CA . GLU A 1 333 ? 29.559 -28.406 -30.940 1.00 94.00 333 GLU A CA 1
ATOM 2715 C C . GLU A 1 333 ? 29.796 -29.025 -29.550 1.00 94.00 333 GLU A C 1
ATOM 2717 O O . GLU A 1 333 ? 30.365 -30.111 -29.418 1.00 94.00 333 GLU A O 1
ATOM 2722 N N . ARG A 1 334 ? 29.277 -28.398 -28.483 1.00 93.06 334 ARG A N 1
ATOM 2723 C CA . ARG A 1 334 ? 29.331 -28.969 -27.123 1.00 93.06 334 ARG A CA 1
ATOM 2724 C C . ARG A 1 334 ? 28.568 -30.287 -27.013 1.00 93.06 334 ARG A C 1
ATOM 2726 O O . ARG A 1 334 ? 28.992 -31.168 -26.264 1.00 93.06 334 ARG A O 1
ATOM 2733 N N . LYS A 1 335 ? 27.450 -30.430 -27.728 1.00 90.81 335 LYS A N 1
ATOM 2734 C CA . LYS A 1 335 ? 26.650 -31.662 -27.748 1.00 90.81 335 LYS A CA 1
ATOM 2735 C C . LYS A 1 335 ? 27.374 -32.776 -28.511 1.00 90.81 335 LYS A C 1
ATOM 2737 O O . LYS A 1 335 ? 27.383 -33.908 -28.035 1.00 90.81 335 LYS A O 1
ATOM 2742 N N . ALA A 1 336 ? 28.052 -32.447 -29.611 1.00 88.44 336 ALA A N 1
ATOM 2743 C CA . ALA A 1 336 ? 28.882 -33.380 -30.372 1.00 88.44 336 ALA A CA 1
ATOM 2744 C C . ALA A 1 336 ? 30.083 -33.889 -29.553 1.00 88.44 336 ALA A C 1
ATOM 2746 O O . ALA A 1 336 ? 30.282 -35.096 -29.434 1.00 88.44 336 ALA A O 1
ATOM 2747 N N . ARG A 1 337 ? 30.814 -32.992 -28.874 1.00 88.56 337 ARG A N 1
ATOM 2748 C CA . ARG A 1 337 ? 31.953 -33.374 -28.013 1.00 88.56 337 ARG A CA 1
ATOM 2749 C C . ARG A 1 337 ? 31.555 -34.305 -26.865 1.00 88.56 337 ARG A C 1
ATOM 2751 O O . ARG A 1 337 ? 32.340 -35.163 -26.475 1.00 88.56 337 ARG A O 1
ATOM 2758 N N . ARG A 1 338 ? 30.339 -34.163 -26.326 1.00 86.56 338 ARG A N 1
ATOM 2759 C CA . ARG A 1 338 ? 29.829 -35.066 -25.279 1.00 86.56 338 ARG A CA 1
ATOM 2760 C C . ARG A 1 338 ? 29.583 -36.483 -25.787 1.00 86.56 338 ARG A C 1
ATOM 2762 O O . ARG A 1 338 ? 29.820 -37.407 -25.028 1.00 86.56 338 ARG A O 1
ATOM 2769 N N . ARG A 1 339 ? 29.158 -36.649 -27.044 1.00 78.31 339 ARG A N 1
ATOM 2770 C CA . ARG A 1 339 ? 28.929 -37.976 -27.642 1.00 78.31 339 ARG A CA 1
ATOM 2771 C C . ARG A 1 339 ? 30.230 -38.735 -27.895 1.00 78.31 339 ARG A C 1
ATOM 2773 O O . ARG A 1 339 ? 30.272 -39.938 -27.687 1.00 78.31 339 ARG A O 1
ATOM 2780 N N . ILE A 1 340 ? 31.294 -38.027 -28.275 1.00 74.94 340 ILE A N 1
ATOM 2781 C CA . ILE A 1 340 ? 32.617 -38.636 -28.493 1.00 74.94 340 ILE A CA 1
ATOM 2782 C C . ILE A 1 340 ? 33.221 -39.114 -27.163 1.00 74.94 340 ILE A C 1
ATOM 2784 O O . ILE A 1 340 ? 33.832 -40.172 -27.103 1.00 74.94 340 ILE A O 1
ATOM 2788 N N . LYS A 1 341 ? 32.990 -38.378 -26.068 1.00 72.88 341 LYS A N 1
ATOM 2789 C CA . LYS A 1 341 ? 33.551 -38.700 -24.746 1.00 72.88 341 LYS A CA 1
ATOM 2790 C C . LYS A 1 341 ? 32.863 -39.867 -24.019 1.00 72.88 341 LYS A C 1
ATOM 2792 O O . LYS A 1 341 ? 33.349 -40.276 -22.977 1.00 72.88 341 LYS A O 1
ATOM 2797 N N . THR A 1 342 ? 31.736 -40.359 -24.531 1.00 62.75 342 THR A N 1
ATOM 2798 C CA . THR A 1 342 ? 31.022 -41.544 -24.014 1.00 62.75 342 THR A CA 1
ATOM 2799 C C . THR A 1 342 ? 31.257 -42.799 -24.862 1.00 62.75 342 THR A C 1
ATOM 2801 O O . THR A 1 342 ? 30.623 -43.815 -24.613 1.00 62.75 342 THR A O 1
ATOM 2804 N N . SER A 1 343 ? 32.108 -42.712 -25.890 1.00 53.00 343 SER A N 1
ATOM 2805 C CA . SER A 1 343 ? 32.432 -43.806 -26.821 1.00 53.00 343 SER A CA 1
ATOM 2806 C C . SER A 1 343 ? 33.877 -44.315 -26.678 1.00 53.00 343 SER A C 1
ATOM 2808 O O . SER A 1 343 ? 34.307 -45.148 -27.473 1.00 53.00 343 SER A O 1
ATOM 2810 N N . MET A 1 344 ? 34.617 -43.800 -25.696 1.00 49.78 344 MET A N 1
ATOM 2811 C CA . MET A 1 344 ? 35.868 -44.354 -25.175 1.00 49.78 344 MET A CA 1
ATOM 2812 C C . MET A 1 344 ? 35.628 -44.709 -23.718 1.00 49.78 344 MET A C 1
ATOM 2814 O O . MET A 1 344 ? 36.176 -45.740 -23.283 1.00 49.78 344 MET A O 1
#

Radius of gyration: 34.38 Å; chains: 1; bounding box: 98×85×84 Å

Secondary structure (DSSP, 8-state):
-HHHHHHHTTS--EEEEEESS-TTTTSEEEEEETTEEEEEE-EEEEEGGGGS--------------TTS-------HHHHHHHHHHHH-THHHHHHHTTTPPP---EEEEEEESSHHHHHHHHHHHHHHTT-TTS---SS----EEEEEE-EEEEEEE-STTPPEEEEEEEE------GGGSGGGGSSS-----------------------TTS-----EEEEEEEPPTTS-SS--HHHHHHHHHHHHHHHHHHHHHHHTTTTSSSS------------TTHHHHHHHHHHHHHHHHHHHHHHHHHHHHHHHHH---PPPPPHHHHHHHHHHHHHHHHHTT--

pLDDT: mean 73.96, std 17.7, range [42.25, 97.62]

Organism: NCBI:txid635003